Protein AF-A0A940YI97-F1 (afdb_monomer)

pLDDT: mean 81.1, std 14.33, range [42.22, 97.25]

Mean predicted aligned error: 8.49 Å

Organism: NCBI:txid2824118

Structure (mmCIF, N/CA/C/O backbone):
data_AF-A0A940YI97-F1
#
_entry.id   AF-A0A940YI97-F1
#
loop_
_atom_site.group_PDB
_atom_site.id
_atom_site.type_symbol
_atom_site.label_atom_id
_atom_site.label_alt_id
_atom_site.label_comp_id
_atom_site.label_asym_id
_atom_site.label_entity_id
_atom_site.label_seq_id
_atom_site.pdbx_PDB_ins_code
_atom_site.Cartn_x
_atom_site.Cartn_y
_atom_site.Cartn_z
_atom_site.occupancy
_atom_site.B_iso_or_equiv
_atom_site.auth_seq_id
_atom_site.auth_comp_id
_atom_site.auth_asym_id
_atom_site.auth_atom_id
_atom_site.pdbx_PDB_model_num
ATOM 1 N N . MET A 1 1 ? 4.540 -24.495 -1.677 1.00 75.00 1 MET A N 1
ATOM 2 C CA . MET A 1 1 ? 5.321 -23.751 -2.686 1.00 75.00 1 MET A CA 1
ATOM 3 C C . MET A 1 1 ? 4.475 -22.570 -3.140 1.00 75.00 1 MET A C 1
ATOM 5 O O . MET A 1 1 ? 3.298 -22.774 -3.397 1.00 75.00 1 MET A O 1
ATOM 9 N N . HIS A 1 2 ? 5.044 -21.370 -3.181 1.00 77.75 2 HIS A N 1
ATOM 10 C CA . HIS A 1 2 ? 4.438 -20.122 -3.642 1.00 77.75 2 HIS A CA 1
ATOM 11 C C . HIS A 1 2 ? 5.187 -19.625 -4.879 1.00 77.75 2 HIS A C 1
ATOM 13 O O . HIS A 1 2 ? 6.396 -19.838 -4.992 1.00 77.75 2 HIS A O 1
ATOM 19 N N . GLU A 1 3 ? 4.483 -18.943 -5.775 1.00 81.44 3 GLU A N 1
ATOM 20 C CA . GLU A 1 3 ? 5.083 -18.224 -6.897 1.00 81.44 3 GLU A CA 1
ATOM 21 C C . GLU A 1 3 ? 4.913 -16.723 -6.650 1.00 81.44 3 GLU A C 1
ATOM 23 O O . GLU A 1 3 ? 3.804 -16.233 -6.447 1.00 81.44 3 GLU A O 1
ATOM 28 N N . ILE A 1 4 ? 6.029 -16.002 -6.599 1.00 83.12 4 ILE A N 1
ATOM 29 C CA . ILE A 1 4 ? 6.086 -14.608 -6.166 1.00 83.12 4 ILE A CA 1
ATOM 30 C C . ILE A 1 4 ? 6.492 -13.748 -7.359 1.00 83.12 4 ILE A C 1
ATOM 32 O O . ILE A 1 4 ? 7.574 -13.967 -7.912 1.00 83.12 4 ILE A O 1
ATOM 36 N N . PRO A 1 5 ? 5.668 -12.765 -7.748 1.00 87.50 5 PRO A N 1
ATOM 37 C CA . PRO A 1 5 ? 6.035 -11.832 -8.789 1.00 87.50 5 PRO A CA 1
ATOM 38 C C . PRO A 1 5 ? 6.991 -10.771 -8.244 1.00 87.50 5 PRO A C 1
ATOM 40 O O . PRO A 1 5 ? 6.769 -10.153 -7.201 1.00 87.50 5 PRO A O 1
ATOM 43 N N . LEU A 1 6 ? 8.063 -10.543 -8.986 1.00 87.00 6 LEU A N 1
ATOM 44 C CA . LEU A 1 6 ? 9.109 -9.579 -8.699 1.00 87.00 6 LEU A CA 1
ATOM 45 C C . LEU A 1 6 ? 9.236 -8.610 -9.866 1.00 87.00 6 LEU A C 1
ATOM 47 O O . LEU A 1 6 ? 9.017 -8.966 -11.021 1.00 87.00 6 LEU A O 1
ATOM 51 N N . LEU A 1 7 ? 9.667 -7.396 -9.565 1.00 85.81 7 LEU A N 1
ATOM 52 C CA . LEU A 1 7 ? 10.222 -6.482 -10.540 1.00 85.81 7 LEU A CA 1
ATOM 53 C C . LEU A 1 7 ? 11.700 -6.291 -10.244 1.00 85.81 7 LEU A C 1
ATOM 55 O O . LEU A 1 7 ? 12.060 -5.693 -9.232 1.00 85.81 7 LEU A O 1
ATOM 59 N N . LEU A 1 8 ? 12.541 -6.787 -11.141 1.00 85.19 8 LEU A N 1
ATOM 60 C CA . LEU A 1 8 ? 13.983 -6.624 -11.071 1.00 85.19 8 LEU A CA 1
ATOM 61 C C . LEU A 1 8 ? 14.371 -5.336 -11.791 1.00 85.19 8 LEU A C 1
ATOM 63 O O . LEU A 1 8 ? 13.904 -5.062 -12.897 1.00 85.19 8 LEU A O 1
ATOM 67 N N . VAL A 1 9 ? 15.234 -4.549 -11.170 1.00 83.81 9 VAL A N 1
ATOM 68 C CA . VAL A 1 9 ? 15.855 -3.369 -11.764 1.00 83.81 9 VAL A CA 1
ATOM 69 C C . VAL A 1 9 ? 17.336 -3.661 -11.830 1.00 83.81 9 VAL A C 1
ATOM 71 O O . VAL A 1 9 ? 18.030 -3.656 -10.816 1.00 83.81 9 VAL A O 1
ATOM 74 N N . VAL A 1 10 ? 17.797 -3.982 -13.029 1.00 76.75 10 VAL A N 1
ATOM 75 C CA . VAL A 1 10 ? 19.164 -4.453 -13.250 1.00 76.75 10 VAL A CA 1
ATOM 76 C C . VAL A 1 10 ? 20.140 -3.293 -13.095 1.00 76.75 10 VAL A C 1
ATOM 78 O O . VAL A 1 10 ? 21.158 -3.423 -12.435 1.00 76.75 10 VAL A O 1
ATOM 81 N N . GLU A 1 11 ? 19.786 -2.111 -13.591 1.00 78.12 11 GLU A N 1
ATOM 82 C CA . GLU A 1 11 ? 20.672 -0.949 -13.554 1.00 78.12 11 GLU A CA 1
ATOM 83 C C . GLU A 1 11 ? 20.083 0.190 -12.731 1.00 78.12 11 GLU A C 1
ATOM 85 O O . GLU A 1 11 ? 18.878 0.461 -12.761 1.00 78.12 11 GLU A O 1
ATOM 90 N N . ARG A 1 12 ? 20.946 0.864 -11.960 1.00 73.25 12 ARG A N 1
ATOM 91 C CA . ARG A 1 12 ? 20.520 1.976 -11.115 1.00 73.25 12 ARG A CA 1
ATOM 92 C C . ARG A 1 12 ? 20.140 3.148 -12.011 1.00 73.25 12 ARG A C 1
ATOM 94 O O . ARG A 1 12 ? 20.991 3.750 -12.658 1.00 73.25 12 ARG A O 1
ATOM 101 N N . LEU A 1 13 ? 18.859 3.496 -12.001 1.00 74.56 13 LEU A N 1
ATOM 102 C CA . LEU A 1 13 ? 18.378 4.712 -12.642 1.00 74.56 13 LEU A CA 1
ATOM 103 C C . LEU A 1 13 ? 18.881 5.914 -11.835 1.00 74.56 13 LEU A C 1
ATOM 105 O O . LEU A 1 13 ? 18.463 6.115 -10.697 1.00 74.56 13 LEU A O 1
ATOM 109 N N . THR A 1 14 ? 19.787 6.697 -12.415 1.00 70.38 14 THR A N 1
ATOM 110 C CA . THR A 1 14 ? 20.347 7.919 -11.804 1.00 70.38 14 THR A CA 1
ATOM 111 C C . THR A 1 14 ? 19.421 9.129 -11.926 1.00 70.38 14 THR A C 1
ATOM 113 O O . THR A 1 14 ? 19.651 10.157 -11.297 1.00 70.38 14 THR A O 1
ATOM 116 N N . VAL A 1 15 ? 18.361 9.007 -12.722 1.00 75.31 15 VAL A N 1
ATOM 117 C CA . VAL A 1 15 ? 17.372 10.058 -12.971 1.00 75.31 15 VAL A CA 1
ATOM 118 C C . VAL A 1 15 ? 16.148 9.889 -12.080 1.00 75.31 15 VAL A C 1
ATOM 120 O O . VAL A 1 15 ? 15.771 8.767 -11.726 1.00 75.31 15 VAL A O 1
ATOM 123 N N . SER A 1 16 ? 15.488 11.005 -11.755 1.00 74.12 16 SER A N 1
ATOM 124 C CA . SER A 1 16 ? 14.179 10.966 -11.095 1.00 74.12 16 SER A CA 1
ATOM 125 C C . SER A 1 16 ? 13.220 10.112 -11.921 1.00 74.12 16 SER A C 1
ATOM 127 O O . SER A 1 16 ? 13.107 10.283 -13.137 1.00 74.12 16 SER A O 1
ATOM 129 N N . ASN A 1 17 ? 12.570 9.156 -11.268 1.00 85.31 17 ASN A N 1
ATOM 130 C CA . ASN A 1 17 ? 11.684 8.217 -11.927 1.00 85.31 17 ASN A CA 1
ATOM 131 C C . ASN A 1 17 ? 10.486 7.877 -11.051 1.00 85.31 17 ASN A C 1
ATOM 133 O O . ASN A 1 17 ? 10.588 7.783 -9.827 1.00 85.31 17 ASN A O 1
ATOM 137 N N . GLN A 1 18 ? 9.361 7.626 -11.709 1.00 89.38 18 GLN A N 1
ATOM 138 C CA . GLN A 1 18 ? 8.195 7.024 -11.093 1.00 89.38 18 GLN A CA 1
ATOM 139 C C . GLN A 1 18 ? 7.872 5.726 -11.820 1.00 89.38 18 GLN A C 1
ATOM 141 O O . GLN A 1 18 ? 7.589 5.709 -13.015 1.00 89.38 18 GLN A O 1
ATOM 146 N N . LEU A 1 19 ? 7.922 4.625 -11.077 1.00 90.88 19 LEU A N 1
ATOM 147 C CA . LEU A 1 19 ? 7.601 3.300 -11.587 1.00 90.88 19 LEU A CA 1
ATOM 148 C C . LEU A 1 19 ? 6.255 2.852 -11.028 1.00 90.88 19 LEU A C 1
ATOM 150 O O . LEU A 1 19 ? 5.978 3.052 -9.843 1.00 90.88 19 LEU A O 1
ATOM 154 N N . SER A 1 20 ? 5.420 2.250 -11.866 1.00 92.69 20 SER A N 1
ATOM 155 C CA . SER A 1 20 ? 4.130 1.701 -11.452 1.00 92.69 20 SER A CA 1
ATOM 156 C C . SER A 1 20 ? 3.762 0.448 -12.238 1.00 92.69 20 SER A C 1
ATOM 158 O O . SER A 1 20 ? 4.165 0.287 -13.388 1.00 92.69 20 SER A O 1
ATOM 160 N N . VAL A 1 21 ? 2.972 -0.428 -11.621 1.00 93.44 21 VAL A N 1
ATOM 161 C CA . VAL A 1 21 ? 2.381 -1.602 -12.273 1.00 93.44 21 VAL A CA 1
ATOM 162 C C . VAL A 1 21 ? 0.870 -1.490 -12.178 1.00 93.44 21 VAL A C 1
ATOM 164 O O . VAL A 1 21 ? 0.330 -1.333 -11.087 1.00 93.44 21 VAL A O 1
ATOM 167 N N . ASN A 1 22 ? 0.187 -1.504 -13.325 1.00 93.25 22 ASN A N 1
ATOM 168 C CA . ASN A 1 22 ? -1.248 -1.221 -13.427 1.00 93.25 22 ASN A CA 1
ATOM 169 C C . ASN A 1 22 ? -1.635 0.089 -12.705 1.00 93.25 22 ASN A C 1
ATOM 171 O O . ASN A 1 22 ? -2.709 0.209 -12.129 1.00 93.25 22 ASN A O 1
ATOM 175 N N . GLY A 1 23 ? -0.748 1.088 -12.701 1.00 89.25 23 GLY A N 1
ATOM 176 C CA . GLY A 1 23 ? -0.958 2.355 -11.995 1.00 89.25 23 GLY A CA 1
ATOM 177 C C . GLY A 1 23 ? -0.724 2.317 -10.478 1.00 89.25 23 GLY A C 1
ATOM 178 O O . GLY A 1 23 ? -0.796 3.374 -9.857 1.00 89.25 23 GLY A O 1
ATOM 179 N N . LEU A 1 24 ? -0.400 1.163 -9.874 1.00 89.06 24 LEU A N 1
ATOM 180 C CA . LEU A 1 24 ? 0.058 1.082 -8.483 1.00 89.06 24 LEU A CA 1
ATOM 181 C C . LEU A 1 24 ? 1.546 1.461 -8.378 1.00 89.06 24 LEU A C 1
ATOM 183 O O . LEU A 1 24 ? 2.371 0.807 -9.021 1.00 89.06 24 LEU A O 1
ATOM 187 N N . PRO A 1 25 ? 1.919 2.506 -7.605 1.00 88.12 25 PRO A N 1
ATOM 188 C CA . PRO A 1 25 ? 3.302 2.957 -7.474 1.00 88.12 25 PRO A CA 1
ATOM 189 C C . PRO A 1 25 ? 4.219 1.895 -6.872 1.00 88.12 25 PRO A C 1
ATOM 191 O O . PRO A 1 25 ? 3.892 1.298 -5.848 1.00 88.12 25 PRO A O 1
ATOM 194 N N . LEU A 1 26 ? 5.427 1.742 -7.424 1.00 84.00 26 LEU A N 1
ATOM 195 C CA . LEU A 1 26 ? 6.385 0.749 -6.937 1.00 84.00 26 LEU A CA 1
ATOM 196 C C . LEU A 1 26 ? 6.809 0.996 -5.476 1.00 84.00 26 LEU A C 1
ATOM 198 O O . LEU A 1 26 ? 7.120 0.066 -4.746 1.00 84.00 26 LEU A O 1
ATOM 202 N N . ARG A 1 27 ? 6.778 2.255 -5.024 1.00 80.19 27 ARG A N 1
ATOM 203 C CA . ARG A 1 27 ? 7.120 2.640 -3.643 1.00 80.19 27 ARG A CA 1
ATOM 204 C C . ARG A 1 27 ? 6.212 2.025 -2.572 1.00 80.19 27 ARG A C 1
ATOM 206 O O . ARG A 1 27 ? 6.520 2.136 -1.394 1.00 80.19 27 ARG A O 1
ATOM 213 N N . TRP A 1 28 ? 5.074 1.450 -2.953 1.00 76.00 28 TRP A N 1
ATOM 214 C CA . TRP A 1 28 ? 4.201 0.727 -2.025 1.00 76.00 28 TRP A CA 1
ATOM 215 C C . TRP A 1 28 ? 4.616 -0.721 -1.825 1.00 76.00 28 TRP A C 1
ATOM 217 O O . TRP A 1 28 ? 4.129 -1.395 -0.925 1.00 76.00 28 TRP A O 1
ATOM 227 N N . PHE A 1 29 ? 5.470 -1.223 -2.701 1.00 76.06 29 PHE A N 1
ATOM 228 C CA . PHE A 1 29 ? 5.921 -2.590 -2.653 1.00 76.06 29 PHE A CA 1
ATOM 229 C C . PHE A 1 29 ? 7.196 -2.671 -1.828 1.00 76.06 29 PHE A C 1
ATOM 231 O O . PHE A 1 29 ? 8.046 -1.780 -1.857 1.00 76.06 29 PHE A O 1
ATOM 238 N N . ALA A 1 30 ? 7.320 -3.788 -1.124 1.00 71.06 30 ALA A N 1
ATOM 239 C CA . ALA A 1 30 ? 8.551 -4.221 -0.495 1.00 71.06 30 ALA A CA 1
ATOM 240 C C . ALA A 1 30 ? 9.686 -4.203 -1.525 1.00 71.06 30 ALA A C 1
ATOM 242 O O . ALA A 1 30 ? 9.648 -4.974 -2.485 1.00 71.06 30 ALA A O 1
ATOM 243 N N . ALA A 1 31 ? 10.670 -3.324 -1.346 1.00 73.69 31 ALA A N 1
ATOM 244 C CA . ALA A 1 31 ? 11.820 -3.209 -2.231 1.00 73.69 31 ALA A CA 1
ATOM 245 C C . ALA A 1 31 ? 13.129 -3.298 -1.448 1.00 73.69 31 ALA A C 1
ATOM 247 O O . ALA A 1 31 ? 13.196 -2.897 -0.287 1.00 73.69 31 ALA A O 1
ATOM 248 N N . VAL A 1 32 ? 14.163 -3.809 -2.105 1.00 73.19 32 VAL A N 1
ATOM 249 C CA . VAL A 1 32 ? 15.526 -3.880 -1.574 1.00 73.19 32 VAL A CA 1
ATOM 250 C C . VAL A 1 32 ? 16.475 -3.366 -2.648 1.00 73.19 32 VAL A C 1
ATOM 252 O O . VAL A 1 32 ? 16.354 -3.726 -3.823 1.00 73.19 32 VAL A O 1
ATOM 255 N N . GLU A 1 33 ? 17.401 -2.499 -2.245 1.00 74.50 33 GLU A N 1
ATOM 256 C CA . GLU A 1 33 ? 18.513 -2.060 -3.087 1.00 74.50 33 GLU A CA 1
ATOM 257 C C . GLU A 1 33 ? 19.693 -3.015 -2.918 1.00 74.50 33 GLU A C 1
ATOM 259 O O . GLU A 1 33 ? 19.980 -3.479 -1.816 1.00 74.50 33 GLU A O 1
ATOM 264 N N . ALA A 1 34 ? 20.387 -3.309 -4.011 1.00 66.12 34 ALA A N 1
ATOM 265 C CA . ALA A 1 34 ? 21.594 -4.111 -3.950 1.00 66.12 34 ALA A CA 1
ATOM 266 C C . ALA A 1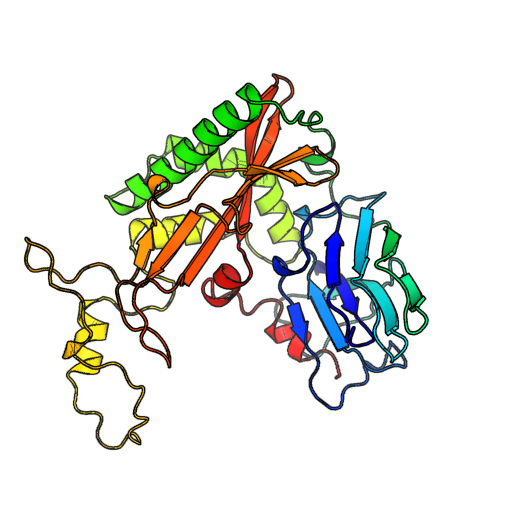 34 ? 22.753 -3.304 -3.344 1.00 66.12 34 ALA A C 1
ATOM 268 O O . ALA A 1 34 ? 22.957 -2.131 -3.671 1.00 66.12 34 ALA A O 1
ATOM 269 N N . GLY A 1 35 ? 23.537 -3.950 -2.478 1.00 60.88 35 GLY A N 1
ATOM 270 C CA . GLY A 1 35 ? 24.808 -3.419 -1.988 1.00 60.88 35 GLY A CA 1
ATOM 271 C C . GLY A 1 35 ? 25.904 -3.421 -3.063 1.00 60.88 35 GLY A C 1
ATOM 272 O O . GLY A 1 35 ? 25.744 -3.976 -4.152 1.00 60.88 35 GLY A O 1
ATOM 273 N N . MET A 1 36 ? 27.053 -2.809 -2.758 1.00 45.72 36 MET A N 1
ATOM 274 C CA . MET A 1 36 ? 28.200 -2.779 -3.673 1.00 45.72 36 MET A CA 1
ATOM 275 C C . MET A 1 36 ? 28.842 -4.170 -3.778 1.00 45.72 36 MET A C 1
ATOM 277 O O . MET A 1 36 ? 29.619 -4.548 -2.908 1.00 45.72 36 MET A O 1
ATOM 281 N N . GLY A 1 37 ? 28.534 -4.930 -4.831 1.00 53.25 37 GLY A N 1
ATOM 282 C CA . GLY A 1 37 ? 29.293 -6.146 -5.160 1.00 53.25 37 GLY A CA 1
ATOM 283 C C . GLY A 1 37 ? 28.527 -7.292 -5.812 1.00 53.25 37 GLY A C 1
ATOM 284 O O . GLY A 1 37 ? 29.143 -8.313 -6.097 1.00 53.25 37 GLY A O 1
ATOM 285 N N . GLY A 1 38 ? 27.224 -7.153 -6.052 1.00 52.41 38 GLY A N 1
ATOM 286 C CA . GLY A 1 38 ? 26.422 -8.287 -6.480 1.00 52.41 38 GLY A CA 1
ATOM 287 C C . GLY A 1 38 ? 26.279 -8.539 -7.979 1.00 52.41 38 GLY A C 1
ATOM 288 O O . GLY A 1 38 ? 25.862 -7.647 -8.716 1.00 52.41 38 GLY A O 1
ATOM 289 N N . GLN A 1 39 ? 26.561 -9.774 -8.409 1.00 51.62 39 GLN A N 1
ATOM 290 C CA . GLN A 1 39 ? 26.020 -10.388 -9.619 1.00 51.62 39 GLN A CA 1
ATOM 291 C C . GLN A 1 39 ? 25.120 -11.605 -9.319 1.00 51.62 39 GLN A C 1
ATOM 293 O O . GLN A 1 39 ? 25.598 -12.721 -9.095 1.00 51.62 39 GLN A O 1
ATOM 298 N N . ALA A 1 40 ? 23.806 -11.443 -9.490 1.00 52.50 40 ALA A N 1
ATOM 299 C CA . ALA A 1 40 ? 22.896 -12.579 -9.539 1.00 52.50 40 ALA A CA 1
ATOM 300 C C . ALA A 1 40 ? 23.310 -13.502 -10.699 1.00 52.50 40 ALA A C 1
ATOM 302 O O . ALA A 1 40 ? 23.224 -13.115 -11.870 1.00 52.50 40 ALA A O 1
ATOM 303 N N . SER A 1 41 ? 23.726 -14.735 -10.380 1.00 50.31 41 SER A N 1
ATOM 304 C CA . SER A 1 41 ? 24.313 -15.711 -11.320 1.00 50.31 41 SER A CA 1
ATOM 305 C C . SER A 1 41 ? 23.469 -15.987 -12.573 1.00 50.31 41 SER A C 1
ATOM 307 O O . SER A 1 41 ? 23.997 -16.434 -13.588 1.00 50.31 41 SER A O 1
ATOM 309 N N . VAL A 1 42 ? 22.167 -15.687 -12.525 1.00 55.59 42 VAL A N 1
ATOM 310 C CA . VAL A 1 42 ? 21.214 -15.881 -13.627 1.00 55.59 42 VAL A CA 1
ATOM 311 C C . VAL A 1 42 ? 21.072 -14.645 -14.529 1.00 55.59 42 VAL A C 1
ATOM 313 O O . VAL A 1 42 ? 20.728 -14.781 -15.699 1.00 55.59 42 VAL A O 1
ATOM 316 N N . LEU A 1 43 ? 21.326 -13.428 -14.031 1.00 62.28 43 LEU A N 1
ATOM 317 C CA . LEU A 1 43 ? 21.093 -12.194 -14.801 1.00 62.28 43 LEU A CA 1
ATOM 318 C C . LEU A 1 43 ? 22.270 -11.809 -15.706 1.00 62.28 43 LEU A C 1
ATOM 320 O O . LEU A 1 43 ? 22.097 -10.953 -16.580 1.00 62.28 43 LEU A O 1
ATOM 324 N N . GLY A 1 44 ? 23.451 -12.405 -15.494 1.00 63.81 44 GLY A N 1
ATOM 325 C CA . GLY A 1 44 ? 24.688 -12.099 -16.229 1.00 63.81 44 GLY A CA 1
ATOM 326 C C . GLY A 1 44 ? 25.142 -10.634 -16.118 1.00 63.81 44 GLY A C 1
ATOM 327 O O . GLY A 1 44 ? 26.051 -10.212 -16.829 1.00 63.81 44 GLY A O 1
ATOM 328 N N . ARG A 1 45 ? 24.478 -9.844 -15.267 1.00 68.06 45 ARG A N 1
ATOM 329 C CA . ARG A 1 45 ? 24.697 -8.422 -14.997 1.00 68.06 45 ARG A CA 1
ATOM 330 C C . ARG A 1 45 ? 24.390 -8.147 -13.522 1.00 68.06 45 ARG A C 1
ATOM 332 O O . ARG A 1 45 ? 23.554 -8.860 -12.959 1.00 68.06 45 ARG A O 1
ATOM 339 N N . PRO A 1 46 ? 25.012 -7.119 -12.918 1.00 72.31 46 PRO A N 1
ATOM 340 C CA . PRO A 1 46 ? 24.662 -6.684 -11.573 1.00 72.31 46 PRO A CA 1
ATOM 341 C C . PRO A 1 46 ? 23.176 -6.343 -11.468 1.00 72.31 46 PRO A C 1
ATOM 343 O O . PRO A 1 46 ? 22.602 -5.816 -12.417 1.00 72.31 46 PRO A O 1
ATOM 346 N N . LEU A 1 47 ? 22.562 -6.649 -10.330 1.00 77.50 47 LEU A N 1
ATOM 347 C CA . LEU A 1 47 ? 21.202 -6.231 -9.995 1.00 77.50 47 LEU A CA 1
ATOM 348 C C . LEU A 1 47 ? 21.293 -4.950 -9.162 1.00 77.50 47 LEU A C 1
ATOM 350 O O . LEU A 1 47 ? 22.069 -4.915 -8.218 1.00 77.50 47 LEU A O 1
ATOM 354 N N . ALA A 1 48 ? 20.522 -3.908 -9.476 1.00 79.25 48 ALA A N 1
ATOM 355 C CA . ALA A 1 48 ? 20.557 -2.645 -8.733 1.00 79.25 48 ALA A CA 1
ATOM 356 C C . ALA A 1 48 ? 19.514 -2.586 -7.613 1.00 79.25 48 ALA A C 1
ATOM 358 O O . ALA A 1 48 ? 19.793 -2.100 -6.521 1.00 79.25 48 ALA A O 1
ATOM 359 N N . ARG A 1 49 ? 18.293 -3.053 -7.880 1.00 81.06 49 ARG A N 1
ATOM 360 C CA . ARG A 1 49 ? 17.233 -3.214 -6.875 1.00 81.06 49 ARG A CA 1
ATOM 361 C C . ARG A 1 49 ? 16.217 -4.242 -7.349 1.00 81.06 49 ARG A C 1
ATOM 363 O O . ARG A 1 49 ? 16.123 -4.532 -8.539 1.00 81.06 49 ARG A O 1
ATOM 370 N N . TYR A 1 50 ? 15.376 -4.718 -6.451 1.00 80.69 50 TYR A N 1
ATOM 371 C CA . TYR A 1 50 ? 14.164 -5.440 -6.824 1.00 80.69 50 TYR A CA 1
ATOM 372 C C . TYR A 1 50 ? 13.009 -5.050 -5.907 1.00 80.69 50 TYR A C 1
ATOM 374 O O . TYR A 1 50 ? 13.215 -4.568 -4.795 1.00 80.69 50 TYR A O 1
ATOM 382 N N . ALA A 1 51 ? 11.785 -5.252 -6.386 1.00 82.31 51 ALA A N 1
ATOM 383 C CA . ALA A 1 51 ? 10.565 -5.011 -5.630 1.00 82.31 51 ALA A CA 1
ATOM 384 C C . ALA A 1 51 ? 9.598 -6.184 -5.777 1.00 82.31 51 ALA A C 1
ATOM 386 O O . ALA A 1 51 ? 9.409 -6.706 -6.875 1.00 82.31 51 ALA A O 1
ATOM 387 N N . VAL A 1 52 ? 8.967 -6.592 -4.681 1.00 81.69 52 VAL A N 1
ATOM 388 C CA . VAL A 1 52 ? 7.981 -7.675 -4.683 1.00 81.69 52 VAL A CA 1
ATOM 389 C C . VAL A 1 52 ? 6.628 -7.124 -5.044 1.00 81.69 52 VAL A C 1
ATOM 391 O O . VAL A 1 52 ? 6.016 -6.396 -4.268 1.00 81.69 52 VAL A O 1
ATOM 394 N N . LEU A 1 53 ? 6.134 -7.513 -6.209 1.00 86.88 53 LEU A N 1
ATOM 395 C CA . LEU A 1 53 ? 4.814 -7.116 -6.651 1.00 86.88 53 LEU A CA 1
ATOM 396 C C . LEU A 1 53 ? 3.781 -7.907 -5.843 1.00 86.88 53 LEU A C 1
ATOM 398 O O . LEU A 1 53 ? 3.785 -9.134 -5.821 1.00 86.88 53 LEU A O 1
ATOM 402 N N . HIS A 1 54 ? 2.886 -7.210 -5.152 1.00 87.38 54 HIS A N 1
ATOM 403 C CA . HIS A 1 54 ? 1.781 -7.859 -4.459 1.00 87.38 54 HIS A CA 1
ATOM 404 C C . HIS A 1 54 ? 0.822 -8.452 -5.506 1.00 87.38 54 HIS A C 1
ATOM 406 O O . HIS A 1 54 ? 0.390 -7.703 -6.388 1.00 87.38 54 HIS A O 1
ATOM 412 N N . PRO A 1 55 ? 0.430 -9.740 -5.420 1.00 89.62 55 PRO A N 1
ATOM 413 C CA . PRO A 1 55 ? -0.412 -10.380 -6.437 1.00 89.62 55 PRO A CA 1
ATOM 414 C C . PRO A 1 55 ? -1.722 -9.637 -6.731 1.00 89.62 55 PRO A C 1
ATOM 416 O O . PRO A 1 55 ? -2.181 -9.627 -7.868 1.00 89.62 55 PRO A O 1
ATOM 419 N N . TYR A 1 56 ? -2.280 -8.940 -5.735 1.00 90.56 56 TYR A N 1
ATOM 420 C CA . TYR A 1 56 ? -3.490 -8.120 -5.888 1.00 90.56 56 TYR A CA 1
ATOM 421 C C . TYR A 1 56 ? -3.346 -6.989 -6.917 1.00 90.56 56 TYR A C 1
ATOM 423 O O . TYR A 1 56 ? -4.329 -6.572 -7.518 1.00 90.56 56 TYR A O 1
ATOM 431 N N . ALA A 1 57 ? -2.128 -6.479 -7.122 1.00 89.94 57 ALA A N 1
ATOM 432 C CA . ALA A 1 57 ? -1.842 -5.421 -8.089 1.00 89.94 57 ALA A CA 1
ATOM 433 C C . ALA A 1 57 ? -1.764 -5.942 -9.534 1.00 89.94 57 ALA A C 1
ATOM 435 O O . ALA A 1 57 ? -1.622 -5.153 -10.469 1.00 89.94 57 ALA A O 1
ATOM 436 N N . LEU A 1 58 ? -1.803 -7.262 -9.717 1.00 93.19 58 LEU A N 1
ATOM 437 C CA . LEU A 1 58 ? -1.561 -7.941 -10.979 1.00 93.19 58 LEU A CA 1
ATOM 438 C C . LEU A 1 58 ? -2.823 -8.624 -11.491 1.00 93.19 58 LEU A C 1
ATOM 440 O O . LEU A 1 58 ? -3.725 -8.973 -10.738 1.00 93.19 58 LEU A O 1
ATOM 444 N N . ARG A 1 59 ? -2.847 -8.836 -12.799 1.00 93.44 59 ARG A N 1
ATOM 445 C CA . ARG A 1 59 ? -3.849 -9.593 -13.538 1.00 93.44 59 ARG A CA 1
ATOM 446 C C . ARG A 1 59 ? -3.220 -10.863 -14.101 1.00 93.44 59 ARG A C 1
ATOM 448 O O . ARG A 1 59 ? -2.008 -10.876 -14.336 1.00 93.44 59 ARG A O 1
ATOM 455 N N . PRO A 1 60 ? -4.035 -11.875 -14.435 1.00 92.31 60 PRO A N 1
ATOM 456 C CA . PRO A 1 60 ? -3.551 -13.038 -15.171 1.00 92.31 60 PRO A CA 1
ATOM 457 C C . PRO A 1 60 ? -2.895 -12.639 -16.503 1.00 92.31 60 PRO A C 1
ATOM 459 O O . PRO A 1 60 ? -1.886 -13.214 -16.907 1.00 92.31 60 PRO A O 1
ATOM 462 N N . ARG A 1 61 ? -3.462 -11.627 -17.177 1.00 93.06 61 ARG A N 1
ATOM 463 C CA . ARG A 1 61 ? -2.996 -11.113 -18.469 1.00 93.06 61 ARG A CA 1
ATOM 464 C C . ARG A 1 61 ? -3.104 -9.597 -18.573 1.00 93.06 61 ARG A C 1
ATOM 466 O O . ARG A 1 61 ? -3.921 -8.977 -17.889 1.00 93.06 61 ARG A O 1
ATOM 473 N N . GLY A 1 62 ? -2.307 -9.026 -19.469 1.00 92.38 62 GLY A N 1
ATOM 474 C CA . GLY A 1 62 ? -2.389 -7.627 -19.873 1.00 92.38 62 GLY A CA 1
ATOM 475 C C . GLY A 1 62 ? -1.922 -6.645 -18.803 1.00 92.38 62 GLY A C 1
ATOM 476 O O . GLY A 1 62 ? -2.438 -5.531 -18.746 1.00 92.38 62 GLY A O 1
ATOM 477 N N . ASN A 1 63 ? -0.986 -7.030 -17.930 1.00 95.25 63 ASN A N 1
ATOM 478 C CA . ASN A 1 63 ? -0.395 -6.093 -16.976 1.00 95.25 63 ASN A CA 1
ATOM 479 C C . ASN A 1 63 ? 0.410 -5.026 -17.707 1.00 95.25 63 ASN A C 1
ATOM 481 O O . ASN A 1 63 ? 1.018 -5.307 -18.734 1.00 95.25 63 ASN A O 1
ATOM 485 N N . LEU A 1 64 ? 0.450 -3.818 -17.148 1.00 95.69 64 LEU A N 1
ATOM 486 C CA . LEU A 1 64 ? 1.227 -2.708 -17.689 1.00 95.69 64 LEU A CA 1
ATOM 487 C C . LEU A 1 64 ? 2.239 -2.229 -16.652 1.00 95.69 64 LEU A C 1
ATOM 489 O O . LEU A 1 64 ? 1.853 -1.676 -15.621 1.00 95.69 64 LEU A O 1
ATOM 493 N N . LEU A 1 65 ? 3.524 -2.411 -16.938 1.00 95.69 65 LEU A N 1
ATOM 494 C CA . LEU A 1 65 ? 4.608 -1.721 -16.254 1.00 95.69 65 LEU A CA 1
ATOM 495 C C . LEU A 1 65 ? 4.807 -0.360 -16.926 1.00 95.69 65 LEU A C 1
ATOM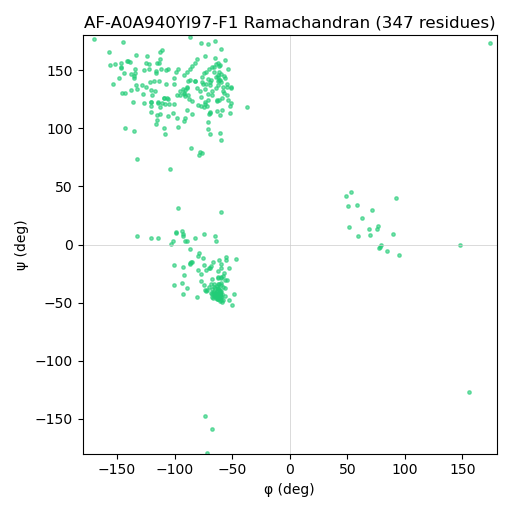 497 O O . LEU A 1 65 ? 5.062 -0.306 -18.127 1.00 95.69 65 LEU A O 1
ATOM 501 N N . ARG A 1 66 ? 4.718 0.727 -16.159 1.00 95.19 66 ARG A N 1
ATOM 502 C CA . ARG A 1 66 ? 4.969 2.094 -16.630 1.00 95.19 66 ARG A CA 1
ATOM 503 C C . ARG A 1 66 ? 6.107 2.724 -15.849 1.00 95.19 66 ARG A C 1
ATOM 505 O O . ARG A 1 66 ? 6.056 2.761 -14.620 1.00 95.19 66 ARG A O 1
ATOM 512 N N . LEU A 1 67 ? 7.071 3.269 -16.579 1.00 93.75 67 LEU A N 1
ATOM 513 C CA . LEU A 1 67 ? 8.166 4.083 -16.076 1.00 93.75 67 LEU A CA 1
ATOM 514 C C . LEU A 1 67 ? 8.033 5.498 -16.648 1.00 93.75 67 LEU A C 1
ATOM 516 O O . LEU A 1 67 ? 8.221 5.710 -17.845 1.00 93.75 67 LEU A O 1
ATOM 520 N N . ASP A 1 68 ? 7.730 6.460 -15.785 1.00 93.06 68 ASP A N 1
ATOM 521 C CA . ASP A 1 68 ? 7.816 7.882 -16.099 1.00 93.06 68 ASP A CA 1
ATOM 522 C C . ASP A 1 68 ? 9.220 8.367 -15.701 1.00 93.06 68 ASP A C 1
ATOM 524 O O . ASP A 1 68 ? 9.566 8.413 -14.516 1.00 93.06 68 ASP A O 1
ATOM 528 N N . LEU A 1 69 ? 10.054 8.663 -16.698 1.00 90.94 69 LEU A N 1
ATOM 529 C CA . LEU A 1 69 ? 11.405 9.197 -16.536 1.00 90.94 69 LEU A CA 1
ATOM 530 C C . LEU A 1 69 ? 11.362 10.724 -16.559 1.00 90.94 69 LEU A C 1
ATOM 532 O O . LEU A 1 69 ? 10.801 11.320 -17.482 1.00 90.94 69 LEU A O 1
ATOM 536 N N . GLY A 1 70 ? 12.005 11.352 -15.574 1.00 89.31 70 GLY A N 1
ATOM 537 C CA . GLY A 1 70 ? 12.323 12.776 -15.626 1.00 89.31 70 GLY A CA 1
ATOM 538 C C . GLY A 1 70 ? 13.306 13.107 -16.754 1.00 89.31 70 GLY A C 1
ATOM 539 O O . GLY A 1 70 ? 13.820 12.217 -17.434 1.00 89.31 70 GLY A O 1
ATOM 540 N N . ALA A 1 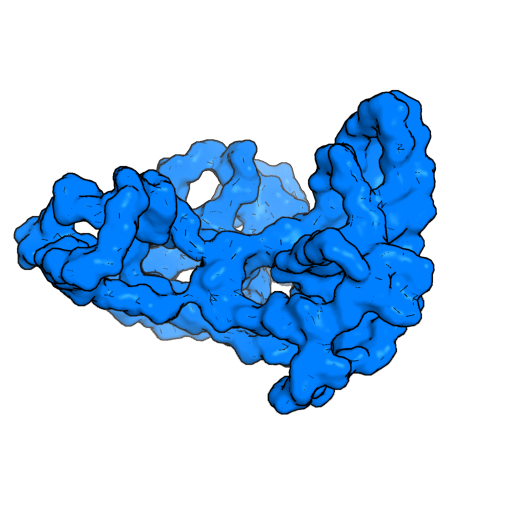71 ? 13.572 14.400 -16.948 1.00 88.06 71 ALA A N 1
ATOM 541 C CA . ALA A 1 71 ? 14.588 14.842 -17.899 1.00 88.06 71 ALA A CA 1
ATOM 542 C C . ALA A 1 71 ? 15.957 14.235 -17.546 1.00 88.06 71 ALA A C 1
ATOM 544 O O . ALA A 1 71 ? 16.353 14.198 -16.378 1.00 88.06 71 ALA A O 1
ATOM 545 N N . VAL A 1 72 ? 16.657 13.744 -18.565 1.00 85.19 72 VAL A N 1
ATOM 546 C CA . VAL A 1 72 ? 17.985 13.145 -18.425 1.00 85.19 72 VAL A CA 1
ATOM 547 C C . VAL A 1 72 ? 19.022 14.255 -18.540 1.00 85.19 72 VAL A C 1
ATOM 549 O O . VAL A 1 72 ? 18.982 15.039 -19.486 1.00 85.19 72 VAL A O 1
ATOM 552 N N . GLY A 1 73 ? 19.937 14.325 -17.571 1.00 84.88 73 GLY A N 1
ATOM 553 C CA . GLY A 1 73 ? 21.046 15.280 -17.587 1.00 84.88 73 GLY A CA 1
ATOM 554 C C . GLY A 1 73 ? 22.127 14.910 -18.607 1.00 84.88 73 GLY A C 1
ATOM 555 O O . GLY A 1 73 ? 21.859 14.296 -19.640 1.00 84.88 73 GLY A O 1
ATOM 556 N N . ASP A 1 74 ? 23.373 15.244 -18.288 1.00 84.56 74 ASP A N 1
ATOM 557 C CA . ASP A 1 74 ? 24.504 15.105 -19.218 1.00 84.56 74 ASP A CA 1
ATOM 558 C C . ASP A 1 74 ? 24.993 13.660 -19.397 1.00 84.56 74 ASP A C 1
ATOM 560 O O . ASP A 1 74 ? 25.772 13.363 -20.302 1.00 84.56 74 ASP A O 1
ATOM 564 N N . VAL A 1 75 ? 24.528 12.741 -18.548 1.00 82.19 75 VAL A N 1
ATOM 565 C CA . VAL A 1 75 ? 24.880 11.319 -18.607 1.00 82.19 75 VAL A CA 1
ATOM 566 C C . VAL A 1 75 ? 23.682 10.533 -19.141 1.00 82.19 75 VAL A C 1
ATOM 568 O O . VAL A 1 75 ? 22.594 10.650 -18.571 1.00 82.19 75 VAL A O 1
ATOM 571 N N . PRO A 1 76 ? 23.848 9.721 -20.204 1.00 84.06 76 PRO A N 1
ATOM 572 C CA . PRO A 1 76 ? 22.766 8.893 -20.716 1.00 84.06 76 PRO A CA 1
ATOM 573 C C . PRO A 1 76 ? 22.267 7.930 -19.635 1.00 84.06 76 PRO A C 1
ATOM 575 O O . PRO A 1 76 ? 23.050 7.348 -18.884 1.00 84.06 76 PRO A O 1
ATOM 578 N N . ALA A 1 77 ? 20.952 7.747 -19.575 1.00 85.25 77 ALA A N 1
ATOM 579 C CA . ALA A 1 77 ? 20.333 6.798 -18.665 1.00 85.25 77 ALA A CA 1
ATOM 580 C C . ALA A 1 77 ? 20.144 5.459 -19.377 1.00 85.25 77 ALA A C 1
ATOM 582 O O . ALA A 1 77 ? 19.644 5.404 -20.503 1.00 85.25 77 ALA A O 1
ATOM 583 N N . GLN A 1 78 ? 20.501 4.369 -18.707 1.00 88.81 78 GLN A N 1
ATOM 584 C CA . GLN A 1 78 ? 20.215 3.025 -19.183 1.00 88.81 78 GLN A CA 1
ATOM 585 C C . GLN A 1 78 ? 19.146 2.400 -18.289 1.00 88.81 78 GLN A C 1
ATOM 587 O O . GLN A 1 78 ? 19.228 2.420 -17.061 1.00 88.81 78 GLN A O 1
ATOM 592 N N . VAL A 1 79 ? 18.081 1.925 -18.926 1.00 89.81 79 VAL A N 1
ATOM 593 C CA . VAL A 1 79 ? 16.931 1.303 -18.278 1.00 89.81 79 VAL A CA 1
ATOM 594 C C . VAL A 1 79 ? 16.978 -0.181 -18.595 1.00 89.81 79 VAL A C 1
ATOM 596 O O . VAL A 1 79 ? 17.017 -0.553 -19.766 1.00 89.81 79 VAL A O 1
ATOM 599 N N . ASP A 1 80 ? 16.934 -1.028 -17.570 1.00 91.00 80 ASP A N 1
ATOM 600 C CA . ASP A 1 80 ? 16.718 -2.470 -17.711 1.00 91.00 80 ASP A CA 1
ATOM 601 C C . ASP A 1 80 ? 15.850 -2.958 -16.543 1.00 91.00 80 ASP A C 1
ATOM 603 O O . ASP A 1 80 ? 16.309 -3.104 -15.406 1.00 91.00 80 ASP A O 1
ATOM 607 N N . LEU A 1 81 ? 14.558 -3.127 -16.831 1.00 91.69 81 LEU A N 1
ATOM 608 C CA . LEU A 1 81 ? 13.526 -3.557 -15.892 1.00 91.69 81 LEU A CA 1
ATOM 609 C C . LEU A 1 81 ? 12.951 -4.900 -16.340 1.00 91.69 81 LEU A C 1
ATOM 611 O O . LEU A 1 81 ? 12.575 -5.053 -17.504 1.00 91.69 81 LEU A O 1
ATOM 615 N N . ARG A 1 82 ? 12.848 -5.859 -15.417 1.00 91.06 82 ARG A N 1
ATOM 616 C CA . ARG A 1 82 ? 12.431 -7.235 -15.717 1.00 91.06 82 ARG A CA 1
ATOM 617 C C . ARG A 1 82 ? 11.409 -7.736 -14.697 1.00 91.06 82 ARG A C 1
ATOM 619 O O . ARG A 1 82 ? 11.796 -8.137 -13.595 1.00 91.06 82 ARG A O 1
ATOM 626 N N . PRO A 1 83 ? 10.102 -7.686 -15.007 1.00 92.19 83 PRO A N 1
ATOM 627 C CA . PRO A 1 83 ? 9.114 -8.472 -14.284 1.00 92.19 83 PRO A CA 1
ATOM 628 C C . PRO A 1 83 ? 9.460 -9.965 -14.375 1.00 92.19 83 PRO A C 1
ATOM 630 O O . PRO A 1 83 ? 9.744 -10.472 -15.459 1.00 92.19 83 PRO A O 1
ATOM 633 N N . ALA A 1 84 ? 9.440 -10.675 -13.253 1.00 89.62 84 ALA A N 1
ATOM 634 C CA . ALA A 1 84 ? 9.782 -12.092 -13.191 1.00 89.62 84 ALA A CA 1
ATOM 635 C C . ALA A 1 84 ? 8.966 -12.826 -12.120 1.00 89.62 84 ALA A C 1
ATOM 637 O O . ALA A 1 84 ? 8.532 -12.219 -11.145 1.00 89.62 84 ALA A O 1
ATOM 638 N N . MET A 1 85 ? 8.800 -14.139 -12.272 1.00 87.69 85 MET A N 1
ATOM 639 C CA . MET A 1 85 ? 8.262 -15.022 -11.235 1.00 87.69 85 MET A CA 1
ATOM 640 C C . MET A 1 85 ? 9.381 -15.766 -10.529 1.00 87.69 85 MET A C 1
ATOM 642 O O . MET A 1 85 ? 10.290 -16.286 -11.171 1.00 87.69 85 MET A O 1
ATOM 646 N N . MET A 1 86 ? 9.269 -15.871 -9.212 1.00 82.56 86 MET A N 1
ATOM 647 C CA . MET A 1 86 ? 10.186 -16.612 -8.357 1.00 82.56 86 MET A CA 1
ATOM 648 C C . MET A 1 86 ? 9.429 -17.708 -7.610 1.00 82.56 86 MET A C 1
ATOM 650 O O . MET A 1 86 ? 8.385 -17.444 -7.015 1.00 82.56 86 MET A O 1
ATOM 654 N N . ARG A 1 87 ? 9.963 -18.932 -7.591 1.00 80.00 87 ARG A N 1
ATOM 655 C CA . ARG A 1 87 ? 9.402 -20.025 -6.785 1.00 80.00 87 ARG A CA 1
ATOM 656 C C . ARG A 1 87 ? 10.000 -20.036 -5.388 1.00 80.00 87 ARG A C 1
ATOM 658 O O . ARG A 1 87 ? 11.212 -19.942 -5.219 1.00 80.00 87 ARG A O 1
ATOM 665 N N . PHE A 1 88 ? 9.138 -20.206 -4.395 1.00 74.19 88 PHE A N 1
ATOM 666 C CA . PHE A 1 88 ? 9.499 -20.190 -2.985 1.00 74.19 88 PHE A CA 1
ATOM 667 C C . PHE A 1 88 ? 8.793 -21.300 -2.196 1.00 74.19 88 PHE A C 1
ATOM 669 O O . PHE A 1 88 ? 7.635 -21.616 -2.451 1.00 74.19 88 PHE A O 1
ATOM 676 N N . THR A 1 89 ? 9.449 -21.856 -1.177 1.00 73.56 89 THR A N 1
ATOM 677 C CA . THR A 1 89 ? 8.817 -22.760 -0.208 1.00 73.56 89 THR A CA 1
ATOM 678 C C . THR A 1 89 ? 9.068 -22.269 1.224 1.00 73.56 89 THR A C 1
ATOM 680 O O . THR A 1 89 ? 10.233 -22.162 1.612 1.00 73.56 89 THR A O 1
ATOM 683 N N . PRO A 1 90 ? 8.012 -21.999 2.024 1.00 68.50 90 PRO A N 1
ATOM 684 C CA . PRO A 1 90 ? 8.137 -21.577 3.420 1.00 68.50 90 PRO A CA 1
ATOM 685 C C . PRO A 1 90 ? 9.038 -22.499 4.235 1.00 68.50 90 PRO A C 1
ATOM 687 O O . PRO A 1 90 ? 8.942 -23.718 4.122 1.00 68.50 90 PRO A O 1
ATOM 690 N N . GLY A 1 91 ? 9.918 -21.912 5.049 1.00 63.50 91 GLY A N 1
ATOM 691 C CA . GLY A 1 91 ? 10.818 -22.652 5.937 1.00 63.50 91 GLY A CA 1
ATOM 692 C C . GLY A 1 91 ? 12.045 -23.281 5.269 1.00 63.50 91 GLY A C 1
ATOM 693 O O . GLY A 1 91 ? 12.878 -23.841 5.980 1.00 63.50 91 GLY A O 1
ATOM 694 N N . GLN A 1 92 ? 12.210 -23.182 3.943 1.00 61.44 92 GLN A N 1
ATOM 695 C CA . GLN A 1 92 ? 13.453 -23.632 3.315 1.00 61.44 92 GLN A CA 1
ATOM 696 C C . GLN A 1 92 ? 14.640 -22.721 3.654 1.00 61.44 92 GLN A C 1
ATOM 698 O O . GLN A 1 92 ? 14.454 -21.519 3.890 1.00 61.44 92 GLN A O 1
ATOM 703 N N . PRO A 1 93 ? 15.870 -23.278 3.671 1.00 55.59 93 PRO A N 1
ATOM 704 C CA . PRO A 1 93 ? 17.077 -22.503 3.861 1.00 55.59 93 PRO A CA 1
ATOM 705 C C . PRO A 1 93 ? 17.098 -21.338 2.890 1.00 55.59 93 PRO A C 1
ATOM 707 O O . PRO A 1 93 ? 16.834 -21.451 1.695 1.00 55.59 93 PRO A O 1
ATOM 710 N N . ARG A 1 94 ? 17.444 -20.195 3.452 1.00 53.56 94 ARG A N 1
ATOM 711 C CA . ARG A 1 94 ? 17.310 -18.881 2.850 1.00 53.56 94 ARG A CA 1
ATOM 712 C C . ARG A 1 94 ? 18.176 -18.649 1.578 1.00 53.56 94 ARG A C 1
ATOM 714 O O . ARG A 1 94 ? 18.161 -17.550 1.051 1.00 53.56 94 ARG A O 1
ATOM 721 N N . GLY A 1 95 ? 18.912 -19.660 1.102 1.00 49.22 95 GLY A N 1
ATOM 722 C CA . GLY A 1 95 ? 19.693 -19.663 -0.146 1.00 49.22 95 GLY A CA 1
ATOM 723 C C . GLY A 1 95 ? 19.181 -20.643 -1.214 1.00 49.22 95 GLY A C 1
ATOM 724 O O . GLY A 1 95 ? 19.828 -20.823 -2.241 1.00 49.22 95 GLY A O 1
ATOM 725 N N . THR A 1 96 ? 18.041 -21.301 -0.988 1.00 50.66 96 THR A N 1
ATOM 726 C CA . THR A 1 96 ? 17.459 -22.302 -1.896 1.00 50.66 96 THR A CA 1
ATOM 727 C C . THR A 1 96 ? 16.269 -21.696 -2.645 1.00 50.66 96 THR A C 1
ATOM 729 O O . THR A 1 96 ? 15.115 -22.063 -2.441 1.00 50.66 96 THR A O 1
ATOM 732 N N . VAL A 1 97 ? 16.544 -20.693 -3.479 1.00 53.31 97 VAL A N 1
ATOM 733 C CA . VAL A 1 97 ? 15.551 -20.036 -4.338 1.00 53.31 97 VAL A CA 1
ATOM 734 C C . VAL A 1 97 ? 15.913 -20.333 -5.794 1.00 53.31 97 VAL A C 1
ATOM 736 O O . VAL A 1 97 ? 17.032 -20.078 -6.229 1.00 53.31 97 VAL A O 1
ATOM 739 N N . TYR A 1 98 ? 14.973 -20.937 -6.519 1.00 53.38 98 TYR A N 1
ATOM 740 C CA . TYR A 1 98 ? 15.160 -21.587 -7.824 1.00 53.38 98 TYR A CA 1
ATOM 741 C C . TYR A 1 98 ? 14.451 -20.801 -8.956 1.00 53.38 98 TYR A C 1
ATOM 743 O O . TYR A 1 98 ? 13.697 -19.871 -8.662 1.00 53.38 98 TYR A O 1
ATOM 751 N N . PRO A 1 99 ? 14.730 -21.099 -10.243 1.00 57.38 99 PRO A N 1
ATOM 752 C CA . PRO A 1 99 ? 14.964 -20.105 -11.287 1.00 57.38 99 PRO A CA 1
ATOM 753 C C . PRO A 1 99 ? 13.793 -19.162 -11.566 1.00 57.38 99 PRO A C 1
ATOM 755 O O . PRO A 1 99 ? 12.625 -19.548 -11.609 1.00 57.38 99 PRO A O 1
ATOM 758 N N . LEU A 1 100 ? 14.185 -17.912 -11.807 1.00 73.94 100 LEU A N 1
ATOM 759 C CA . LEU A 1 100 ? 13.355 -16.802 -12.246 1.00 73.94 100 LEU A CA 1
ATOM 760 C C . LEU A 1 100 ? 12.738 -17.127 -13.613 1.00 73.94 100 LEU A C 1
ATOM 762 O O . LEU A 1 100 ? 13.464 -17.402 -14.565 1.00 73.94 100 LEU A O 1
ATOM 766 N N . THR A 1 101 ? 11.414 -17.063 -13.731 1.00 85.06 101 THR A N 1
ATOM 767 C CA . THR A 1 101 ? 10.761 -17.013 -15.048 1.00 85.06 101 THR A CA 1
ATOM 768 C C . THR A 1 101 ? 10.580 -15.549 -15.417 1.00 85.06 101 THR A C 1
ATOM 770 O O . THR A 1 101 ? 9.749 -14.871 -14.817 1.00 85.06 101 THR A O 1
ATOM 773 N N . GLU A 1 102 ? 11.379 -15.040 -16.354 1.00 88.75 102 GLU A N 1
ATOM 774 C CA . GLU A 1 102 ? 11.197 -13.683 -16.878 1.00 88.75 102 GLU A CA 1
ATOM 775 C C . GLU A 1 102 ? 9.838 -13.592 -17.587 1.00 88.75 102 GLU A C 1
ATOM 777 O O . GLU A 1 102 ? 9.532 -14.392 -18.470 1.00 88.75 102 GLU A O 1
ATOM 782 N N . LEU A 1 103 ? 9.010 -12.636 -17.168 1.00 92.19 103 LEU A N 1
ATOM 783 C CA . LEU A 1 103 ? 7.682 -12.391 -17.742 1.00 92.19 103 LEU A CA 1
ATOM 784 C C . LEU A 1 103 ? 7.727 -11.344 -18.859 1.00 92.19 103 LEU A C 1
ATOM 786 O O . LEU A 1 103 ? 6.805 -11.239 -19.664 1.00 92.19 103 LEU A O 1
ATOM 790 N N . GLY A 1 104 ? 8.787 -10.541 -18.883 1.00 92.25 104 GLY A N 1
ATOM 791 C CA . GLY A 1 104 ? 9.035 -9.528 -19.892 1.00 92.25 104 GLY A CA 1
ATOM 792 C C . GLY A 1 104 ? 10.255 -8.687 -19.541 1.00 92.25 104 GLY A C 1
ATOM 793 O O . GLY A 1 104 ? 10.810 -8.783 -18.443 1.00 92.25 104 GLY A O 1
ATOM 794 N N . ARG A 1 105 ? 10.646 -7.817 -20.472 1.00 93.06 105 ARG A N 1
ATOM 795 C CA . ARG A 1 105 ? 11.797 -6.933 -20.300 1.00 93.06 105 ARG A CA 1
ATOM 796 C C . ARG A 1 105 ? 11.586 -5.593 -20.974 1.00 93.06 105 ARG A C 1
ATOM 798 O O . ARG A 1 105 ? 11.255 -5.517 -22.153 1.00 93.06 105 ARG A O 1
ATOM 805 N N . LEU A 1 106 ? 11.847 -4.534 -20.219 1.00 93.50 106 LEU A N 1
ATOM 806 C CA . LEU A 1 106 ? 11.950 -3.173 -20.716 1.00 93.50 106 LEU A CA 1
ATOM 807 C C . LEU A 1 106 ? 13.418 -2.772 -20.647 1.00 93.50 106 LEU A C 1
ATOM 809 O O . LEU A 1 106 ? 13.913 -2.432 -19.574 1.00 93.50 106 LEU A O 1
ATOM 813 N N . SER A 1 107 ? 14.104 -2.827 -21.789 1.00 92.00 107 SER A N 1
ATOM 814 C CA . SER A 1 107 ? 15.493 -2.390 -21.901 1.00 92.00 107 SER A CA 1
ATOM 815 C C . SER A 1 107 ? 15.622 -1.272 -22.927 1.00 92.00 107 SER A C 1
ATOM 817 O O . SER A 1 107 ? 15.198 -1.429 -24.072 1.00 92.00 107 SER A O 1
ATOM 819 N N . ARG A 1 108 ? 16.155 -0.121 -22.507 1.00 90.81 108 ARG A N 1
ATOM 820 C CA . ARG A 1 108 ? 16.289 1.063 -23.361 1.00 90.81 108 ARG A CA 1
ATOM 821 C C . ARG A 1 108 ? 17.436 1.958 -22.905 1.00 90.81 108 ARG A C 1
ATOM 823 O O . ARG A 1 108 ? 17.562 2.245 -21.718 1.00 90.81 108 ARG A O 1
ATOM 830 N N . SER A 1 109 ? 18.199 2.468 -23.867 1.00 90.19 109 SER A N 1
ATOM 831 C CA . SER A 1 109 ? 19.126 3.582 -23.654 1.00 90.19 109 SER A CA 1
ATOM 832 C C . SER A 1 109 ? 18.417 4.901 -23.955 1.00 90.19 109 SER A C 1
ATOM 834 O O . SER A 1 109 ? 17.794 5.056 -25.007 1.00 90.19 109 SER A O 1
ATOM 836 N N . VAL A 1 110 ? 18.502 5.849 -23.027 1.00 88.25 110 VAL A N 1
ATOM 837 C CA . VAL A 1 110 ? 17.954 7.201 -23.152 1.00 88.25 110 VAL A CA 1
ATOM 838 C C . VAL A 1 110 ? 19.128 8.172 -23.208 1.00 88.25 110 VAL A C 1
ATOM 840 O O . VAL A 1 110 ? 19.944 8.221 -22.289 1.00 88.25 110 VAL A O 1
ATOM 843 N N . GLY A 1 111 ? 19.244 8.904 -24.317 1.00 88.44 111 GLY A N 1
ATOM 844 C CA . GLY A 1 111 ? 20.376 9.798 -24.567 1.00 88.44 111 GLY A CA 1
ATOM 845 C C . GLY A 1 111 ? 20.460 10.951 -23.564 1.00 88.44 111 GLY A C 1
ATOM 846 O O . GLY A 1 111 ? 19.444 11.363 -22.998 1.00 88.44 111 GLY A O 1
ATOM 847 N N . ALA A 1 112 ? 21.666 11.486 -23.376 1.00 88.50 112 ALA A N 1
ATOM 848 C CA . ALA A 1 112 ? 21.889 12.699 -22.591 1.00 88.50 112 ALA A CA 1
ATOM 849 C C . ALA A 1 112 ? 21.060 13.877 -23.137 1.00 88.50 112 ALA A C 1
ATOM 851 O O . ALA A 1 112 ? 20.835 13.974 -24.345 1.00 88.50 112 ALA A O 1
ATOM 852 N N . GLY A 1 113 ? 20.573 14.743 -22.248 1.00 87.25 113 GLY A N 1
ATOM 853 C CA . GLY A 1 113 ? 19.728 15.889 -22.603 1.00 87.25 113 GLY A CA 1
ATOM 854 C C . GLY A 1 113 ? 18.317 15.528 -23.085 1.00 87.25 113 GLY A C 1
ATOM 855 O O . GLY A 1 113 ? 17.586 16.398 -23.558 1.00 87.25 113 GLY A O 1
ATOM 856 N N . SER A 1 114 ? 17.907 14.257 -22.988 1.00 89.00 114 SER A N 1
ATOM 857 C CA . SER A 1 114 ? 16.545 13.858 -23.348 1.00 89.00 114 SER A CA 1
ATOM 858 C C . SER A 1 114 ? 15.522 14.517 -22.422 1.00 89.00 114 SER A C 1
ATOM 860 O O . SER A 1 114 ? 15.658 14.484 -21.197 1.00 89.00 114 SER A O 1
ATOM 862 N N . ALA A 1 115 ? 14.448 15.048 -23.012 1.00 91.38 115 ALA A N 1
ATOM 863 C CA . ALA A 1 115 ? 13.267 15.478 -22.268 1.00 91.38 115 ALA A CA 1
ATOM 864 C C . ALA A 1 115 ? 12.644 14.308 -21.481 1.00 91.38 115 ALA A C 1
ATOM 866 O O . ALA A 1 115 ? 12.981 13.144 -21.706 1.00 91.38 115 ALA A O 1
ATOM 867 N N . ALA A 1 116 ? 11.713 14.615 -20.574 1.00 91.38 116 ALA A N 1
ATOM 868 C CA . ALA A 1 116 ? 10.961 13.595 -19.846 1.00 91.38 116 ALA A CA 1
ATOM 869 C C . ALA A 1 116 ? 10.267 12.619 -20.815 1.00 91.38 116 ALA A C 1
ATOM 871 O O . ALA A 1 116 ? 9.705 13.028 -21.834 1.00 91.38 116 ALA A O 1
ATOM 872 N N . GLN A 1 117 ? 10.306 11.324 -20.501 1.00 92.69 117 GLN A N 1
ATOM 873 C CA . GLN A 1 117 ? 9.769 10.263 -21.356 1.00 92.69 117 GLN A CA 1
ATOM 874 C C . GLN A 1 117 ? 8.955 9.264 -20.544 1.00 92.69 117 GLN A C 1
ATOM 876 O O . GLN A 1 117 ? 9.283 8.945 -19.404 1.00 92.69 117 GLN A O 1
ATOM 881 N N . ARG A 1 118 ? 7.922 8.708 -21.177 1.00 94.38 118 ARG A N 1
ATOM 882 C CA . ARG A 1 118 ? 7.155 7.582 -20.646 1.00 94.38 118 ARG A CA 1
ATOM 883 C C . ARG A 1 118 ? 7.525 6.313 -21.396 1.00 94.38 118 ARG A C 1
ATOM 885 O O . ARG A 1 118 ? 7.421 6.266 -22.620 1.00 94.38 118 ARG A O 1
ATOM 892 N N . LEU A 1 119 ? 7.931 5.290 -20.653 1.00 94.62 119 LEU A N 1
ATOM 893 C CA . LEU A 1 119 ? 8.202 3.951 -21.161 1.00 94.62 119 LEU A CA 1
ATOM 894 C C . LEU A 1 119 ? 7.187 2.967 -20.589 1.00 94.62 119 LEU A C 1
ATOM 896 O O . LEU A 1 119 ? 6.827 3.046 -19.413 1.00 94.62 119 LEU A O 1
ATOM 900 N N . GLU A 1 120 ? 6.744 2.028 -21.417 1.00 95.81 120 GLU A N 1
ATOM 901 C CA . GLU A 1 120 ? 5.730 1.048 -21.045 1.00 95.81 120 GLU A CA 1
ATOM 902 C C . GLU A 1 120 ? 6.125 -0.356 -21.512 1.00 95.81 120 GLU A C 1
ATOM 904 O O . GLU A 1 120 ? 6.743 -0.527 -22.562 1.00 95.81 120 GLU A O 1
ATOM 909 N N . LEU A 1 121 ? 5.768 -1.359 -20.713 1.00 96.50 121 LEU A N 1
ATOM 910 C CA . LEU A 1 121 ? 5.925 -2.776 -21.021 1.00 96.50 121 LEU A CA 1
ATOM 911 C C . LEU A 1 121 ? 4.650 -3.510 -20.616 1.00 96.50 121 LEU A C 1
ATOM 913 O O . LEU A 1 121 ? 4.260 -3.487 -19.446 1.00 96.50 121 LEU A O 1
ATOM 917 N N . ALA A 1 122 ? 4.030 -4.190 -21.576 1.00 96.56 122 ALA A N 1
ATOM 918 C CA . ALA A 1 122 ? 2.974 -5.147 -21.291 1.00 96.56 122 ALA A CA 1
ATOM 919 C C . ALA A 1 122 ? 3.579 -6.500 -20.890 1.00 96.56 122 ALA A C 1
ATOM 921 O O . ALA A 1 122 ? 4.574 -6.924 -21.476 1.00 96.56 122 ALA A O 1
ATOM 922 N N . PHE A 1 123 ? 2.989 -7.176 -19.905 1.00 95.62 123 PHE A N 1
ATOM 923 C CA . PHE A 1 123 ? 3.400 -8.524 -19.508 1.00 95.62 123 PHE A CA 1
ATOM 924 C C . PHE A 1 123 ? 2.236 -9.328 -18.918 1.00 95.62 123 PHE A C 1
ATOM 926 O O . PHE A 1 123 ? 1.280 -8.776 -18.362 1.00 95.62 123 PHE A O 1
ATOM 933 N N . ASP A 1 124 ? 2.340 -10.649 -18.996 1.00 94.69 124 ASP A N 1
ATOM 934 C CA . ASP A 1 124 ? 1.358 -11.575 -18.438 1.00 94.69 124 ASP A CA 1
ATOM 935 C C . ASP A 1 124 ? 1.898 -12.228 -17.166 1.00 94.69 124 ASP A C 1
ATOM 937 O O . ASP A 1 124 ? 3.104 -12.382 -16.993 1.00 94.69 124 ASP A O 1
ATOM 941 N N . CYS A 1 125 ? 0.997 -12.599 -16.260 1.00 91.94 125 CYS A N 1
ATOM 942 C CA . CYS A 1 125 ? 1.330 -13.295 -15.021 1.00 91.94 125 CYS A CA 1
ATOM 943 C C . CYS A 1 125 ? 0.367 -14.483 -14.864 1.00 91.94 125 CYS A C 1
ATOM 945 O O . CYS A 1 125 ? -0.612 -14.402 -14.111 1.00 91.94 125 CYS A O 1
ATOM 947 N N . PRO A 1 126 ? 0.563 -15.555 -15.657 1.00 85.75 126 PRO A N 1
ATOM 948 C CA . PRO A 1 126 ? -0.357 -16.684 -15.676 1.00 85.75 126 PRO A CA 1
ATOM 949 C C . PRO A 1 126 ? -0.401 -17.367 -14.304 1.00 85.75 126 PRO A C 1
ATOM 951 O O . PRO A 1 126 ? 0.604 -17.441 -13.606 1.00 85.75 126 PRO A O 1
ATOM 954 N N . GLY A 1 127 ? -1.571 -17.881 -13.921 1.00 85.19 127 GLY A N 1
ATOM 955 C CA . GLY A 1 127 ? -1.764 -18.578 -12.642 1.00 85.19 127 GLY A CA 1
ATOM 956 C C . GLY A 1 127 ? -2.285 -17.700 -11.501 1.00 85.19 127 GLY A C 1
ATOM 957 O O . GLY A 1 127 ? -2.703 -18.234 -10.475 1.00 85.19 127 GLY A O 1
ATOM 958 N N . LEU A 1 128 ? -2.346 -16.377 -11.681 1.00 88.69 128 LEU A N 1
ATOM 959 C CA . LEU A 1 128 ? -3.102 -15.512 -10.775 1.00 88.69 128 LEU A CA 1
ATOM 960 C C . LEU A 1 128 ? -4.615 -15.645 -11.019 1.00 88.69 128 LEU A C 1
ATOM 962 O O . LEU A 1 128 ? -5.030 -15.868 -12.159 1.00 88.69 128 LEU A O 1
ATOM 966 N N . PRO A 1 129 ? -5.456 -15.503 -9.982 1.00 89.06 129 PRO A N 1
ATOM 967 C CA . PRO A 1 129 ? -6.897 -15.380 -10.161 1.00 89.06 129 PRO A CA 1
ATOM 968 C C . PRO A 1 129 ? -7.259 -13.990 -10.706 1.00 89.06 129 PRO A C 1
ATOM 970 O O . PRO A 1 129 ? -6.479 -13.038 -10.621 1.00 89.06 129 PRO A O 1
ATOM 973 N N . ALA A 1 130 ? -8.465 -13.867 -11.256 1.00 88.75 130 ALA A N 1
ATOM 974 C CA . ALA A 1 130 ? -9.059 -12.563 -11.512 1.00 88.75 130 ALA A CA 1
ATOM 975 C C . ALA A 1 130 ? -9.579 -11.985 -10.189 1.00 88.75 130 ALA A C 1
ATOM 977 O O . ALA A 1 130 ? -10.309 -12.661 -9.464 1.00 88.75 130 ALA A O 1
ATOM 978 N N . TRP A 1 131 ? -9.168 -10.759 -9.877 1.00 92.38 131 TRP A N 1
ATOM 979 C CA . TRP A 1 131 ? -9.670 -10.008 -8.729 1.00 92.38 131 TRP A CA 1
ATOM 980 C C . TRP A 1 131 ? -10.934 -9.251 -9.114 1.00 92.38 131 TRP A C 1
ATOM 982 O O . TRP A 1 131 ? -11.046 -8.775 -10.242 1.00 92.38 131 TRP A O 1
ATOM 992 N N . ASP A 1 132 ? -11.823 -9.028 -8.159 1.00 91.81 132 ASP A N 1
ATOM 993 C CA . ASP A 1 132 ? -13.088 -8.330 -8.378 1.00 91.81 132 ASP A CA 1
ATOM 994 C C . ASP A 1 132 ? -12.916 -6.910 -8.948 1.00 91.81 132 ASP A C 1
ATOM 996 O O . ASP A 1 132 ? -13.795 -6.389 -9.636 1.00 91.81 132 ASP A O 1
ATOM 1000 N N . TRP A 1 133 ? -11.783 -6.251 -8.679 1.00 92.62 133 TRP A N 1
ATOM 1001 C CA . TRP A 1 133 ? -11.512 -4.926 -9.240 1.00 92.62 133 TRP A CA 1
ATOM 1002 C C . TRP A 1 133 ? -11.237 -4.950 -10.747 1.00 92.62 133 TRP A C 1
ATOM 1004 O O . TRP A 1 133 ? -11.372 -3.914 -11.394 1.00 92.62 133 TRP A O 1
ATOM 1014 N N . VAL A 1 134 ? -10.864 -6.096 -11.325 1.00 91.38 134 VAL A N 1
ATOM 1015 C CA . VAL A 1 134 ? -10.544 -6.215 -12.758 1.00 91.38 134 VAL A CA 1
ATOM 1016 C C . VAL A 1 134 ? -11.764 -5.900 -13.620 1.00 91.38 134 VAL A C 1
ATOM 1018 O O . VAL A 1 134 ? -11.623 -5.238 -14.649 1.00 91.38 134 VAL A O 1
ATOM 1021 N N . ASP A 1 135 ? -12.950 -6.288 -13.153 1.00 90.88 135 ASP A N 1
ATOM 1022 C CA . ASP A 1 135 ? -14.222 -6.076 -13.845 1.00 90.88 135 ASP A CA 1
ATOM 1023 C C . ASP A 1 135 ? -15.043 -4.916 -13.254 1.00 90.88 135 ASP A C 1
ATOM 1025 O O . ASP A 1 135 ? -16.117 -4.589 -13.761 1.00 90.88 135 ASP A O 1
ATOM 1029 N N . ALA A 1 136 ? -14.534 -4.238 -12.218 1.00 94.81 136 ALA A N 1
ATOM 1030 C CA . ALA A 1 136 ? -15.212 -3.099 -11.600 1.00 94.81 136 ALA A CA 1
ATOM 1031 C C . ALA A 1 136 ? -15.404 -1.940 -12.598 1.00 94.81 136 ALA A C 1
ATOM 1033 O O . ALA A 1 136 ? -14.492 -1.682 -13.389 1.00 94.81 136 ALA A O 1
ATOM 1034 N N . PRO A 1 137 ? -16.537 -1.212 -12.577 1.00 96.38 137 PRO A N 1
ATOM 1035 C CA . PRO A 1 137 ? -16.769 -0.080 -13.469 1.00 96.38 137 PRO A CA 1
ATOM 1036 C C . PRO A 1 137 ? -15.646 0.963 -13.426 1.00 96.38 137 PRO A C 1
ATOM 1038 O O . PRO A 1 137 ? -15.000 1.159 -12.394 1.00 96.38 137 PRO A O 1
ATOM 1041 N N . LEU A 1 138 ? -15.444 1.657 -14.549 1.00 96.38 138 LEU A N 1
ATOM 1042 C CA . LEU A 1 138 ? -14.542 2.804 -14.595 1.00 96.38 138 LEU A CA 1
ATOM 1043 C C . LEU A 1 138 ? -15.062 3.928 -13.695 1.00 96.38 138 LEU A C 1
ATOM 1045 O O . LEU A 1 138 ? -16.268 4.143 -13.563 1.00 96.38 138 LEU A O 1
ATOM 1049 N N . ILE A 1 139 ? -14.124 4.630 -13.073 1.00 97.25 139 ILE A N 1
ATOM 1050 C CA . ILE A 1 139 ? -14.386 5.705 -12.128 1.00 97.25 139 ILE A CA 1
ATOM 1051 C C . ILE A 1 139 ? -14.186 7.037 -12.841 1.00 97.25 139 ILE A C 1
ATOM 1053 O O . ILE A 1 139 ? -13.059 7.405 -13.178 1.00 97.25 139 ILE A O 1
ATOM 1057 N N . ASP A 1 140 ? -15.277 7.778 -13.006 1.00 94.69 140 ASP A N 1
ATOM 1058 C CA . ASP A 1 140 ? -15.233 9.150 -13.502 1.00 94.69 140 ASP A CA 1
ATOM 1059 C C . ASP A 1 140 ? -14.854 10.123 -12.386 1.00 94.69 140 ASP A C 1
ATOM 1061 O O . ASP A 1 140 ? -15.399 10.082 -11.279 1.00 94.69 140 ASP A O 1
ATOM 1065 N N . ASP A 1 141 ? -13.945 11.045 -12.689 1.00 92.06 141 ASP A N 1
ATOM 1066 C CA . ASP A 1 141 ? -13.489 12.044 -11.733 1.00 92.06 141 ASP A CA 1
ATOM 1067 C C . ASP A 1 141 ? -14.405 13.278 -11.712 1.00 92.06 141 ASP A C 1
ATOM 1069 O O . ASP A 1 141 ? -14.153 14.283 -12.375 1.00 92.06 141 ASP A O 1
ATOM 1073 N N . THR A 1 142 ? -15.504 13.185 -10.956 1.00 94.06 142 THR A N 1
ATOM 1074 C CA . THR A 1 142 ? -16.475 14.277 -10.768 1.00 94.06 142 THR A CA 1
ATOM 1075 C C . THR A 1 142 ? -16.520 14.760 -9.314 1.00 94.06 142 THR A C 1
ATOM 1077 O O . THR A 1 142 ? -16.219 13.980 -8.407 1.00 94.06 142 THR A O 1
ATOM 1080 N N . PRO A 1 143 ? -16.947 16.012 -9.040 1.00 93.06 143 PRO A N 1
ATOM 1081 C CA . PRO A 1 143 ? -17.083 16.514 -7.669 1.00 93.06 143 PRO A CA 1
ATOM 1082 C C . PRO A 1 143 ? -17.939 15.607 -6.770 1.00 93.06 143 PRO A C 1
ATOM 1084 O O . PRO A 1 143 ? -17.476 15.182 -5.715 1.00 93.06 143 PRO A O 1
ATOM 1087 N N . ALA A 1 144 ? -19.119 15.188 -7.240 1.00 94.00 144 ALA A N 1
ATOM 1088 C CA . ALA A 1 144 ? -19.992 14.267 -6.506 1.00 94.00 144 ALA A CA 1
ATOM 1089 C C . ALA A 1 144 ? -19.327 12.900 -6.241 1.00 94.00 144 ALA A C 1
ATOM 1091 O O . ALA A 1 144 ? -19.536 12.265 -5.201 1.00 94.00 144 ALA A O 1
ATOM 1092 N N . ARG A 1 145 ? -18.491 12.426 -7.174 1.00 94.81 145 ARG A N 1
ATOM 1093 C CA . ARG A 1 145 ? -17.757 11.169 -7.008 1.00 94.81 145 ARG A CA 1
ATOM 1094 C C . ARG A 1 145 ? -16.642 11.298 -5.965 1.00 94.81 145 ARG A C 1
ATOM 1096 O O . ARG A 1 145 ? -16.488 10.394 -5.148 1.00 94.81 145 ARG A O 1
ATOM 1103 N N . ARG A 1 146 ? -1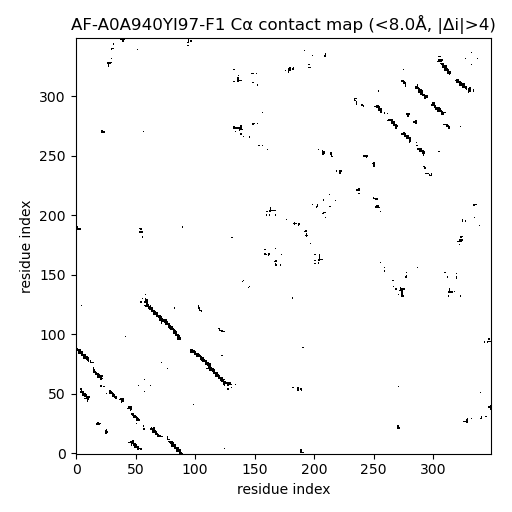5.931 12.429 -5.936 1.00 94.06 146 ARG A N 1
ATOM 1104 C CA . ARG A 1 146 ? -14.930 12.744 -4.901 1.00 94.06 146 ARG A CA 1
ATOM 1105 C C . ARG A 1 146 ? -15.566 12.856 -3.515 1.00 94.06 146 ARG A C 1
ATOM 1107 O O . ARG A 1 146 ? -15.068 12.238 -2.580 1.00 94.06 146 ARG A O 1
ATOM 1114 N N . GLU A 1 147 ? -16.683 13.573 -3.393 1.00 93.75 147 GLU A N 1
ATOM 1115 C CA . GLU A 1 147 ? -17.417 13.735 -2.127 1.00 93.75 147 GLU A CA 1
ATOM 1116 C C . GLU A 1 147 ? -17.927 12.393 -1.585 1.00 93.75 147 GLU A C 1
ATOM 1118 O O . GLU A 1 147 ? -17.721 12.063 -0.416 1.00 93.75 147 GLU A O 1
ATOM 1123 N N . SER A 1 148 ? -18.534 11.565 -2.441 1.00 95.75 148 SER A N 1
ATOM 1124 C CA . SER A 1 148 ? -18.989 10.229 -2.031 1.00 95.75 148 SER A CA 1
ATOM 1125 C C . SER A 1 148 ? -17.832 9.294 -1.659 1.00 95.75 148 SER A C 1
ATOM 1127 O O . SER A 1 148 ? -17.977 8.489 -0.738 1.00 95.75 148 SER A O 1
ATOM 1129 N N . LEU A 1 149 ? -16.673 9.406 -2.320 1.00 96.44 149 LEU A N 1
ATOM 1130 C CA . LEU A 1 149 ? -15.472 8.663 -1.930 1.00 96.44 149 LEU A CA 1
ATOM 1131 C C . LEU A 1 149 ? -14.941 9.140 -0.574 1.00 96.44 149 LEU A C 1
ATOM 1133 O O . LEU A 1 149 ? -14.514 8.325 0.241 1.00 96.44 149 LEU A O 1
ATOM 1137 N N . GLN A 1 150 ? -15.001 10.445 -0.306 1.00 95.12 150 GLN A N 1
ATOM 1138 C CA . GLN A 1 150 ? -14.601 11.013 0.979 1.00 95.12 150 GLN A CA 1
ATOM 1139 C C . GLN A 1 150 ? -15.471 10.484 2.115 1.00 95.12 150 GLN A C 1
ATOM 1141 O O . GLN A 1 150 ? -14.931 10.090 3.147 1.00 95.12 150 GLN A O 1
ATOM 1146 N N . ALA A 1 151 ? -16.785 10.377 1.910 1.00 94.69 151 ALA A N 1
ATOM 1147 C CA . ALA A 1 151 ? -17.679 9.736 2.871 1.00 94.69 151 ALA A CA 1
ATOM 1148 C C . ALA A 1 151 ? -17.311 8.257 3.115 1.00 94.69 151 ALA A C 1
ATOM 1150 O O . ALA A 1 151 ? -17.314 7.796 4.257 1.00 94.69 151 ALA A O 1
ATOM 1151 N N . ALA A 1 152 ? -16.932 7.517 2.067 1.00 96.00 152 ALA A N 1
ATOM 1152 C CA . ALA A 1 152 ? -16.495 6.127 2.199 1.00 96.00 152 ALA A CA 1
ATOM 1153 C C . ALA A 1 152 ? -15.172 5.996 2.984 1.00 96.00 152 ALA A C 1
ATOM 1155 O O . ALA A 1 152 ? -15.045 5.128 3.848 1.00 96.00 152 ALA A O 1
ATOM 1156 N N . VAL A 1 153 ? -14.202 6.886 2.741 1.00 95.38 153 VAL A N 1
ATOM 1157 C CA . VAL A 1 153 ? -12.948 6.958 3.515 1.00 95.38 153 VAL A CA 1
ATOM 1158 C C . VAL A 1 153 ? -13.219 7.324 4.975 1.00 95.38 153 VAL A C 1
ATOM 1160 O O . VAL A 1 153 ? -12.668 6.686 5.872 1.00 95.38 153 VAL A O 1
ATOM 1163 N N . GLN A 1 154 ? -14.093 8.304 5.218 1.00 94.56 154 GLN A N 1
ATOM 1164 C CA . GLN A 1 154 ? -14.509 8.718 6.557 1.00 94.56 154 GLN A CA 1
ATOM 1165 C C . GLN A 1 154 ? -15.091 7.536 7.344 1.00 94.56 154 GLN A C 1
ATOM 1167 O O . GLN A 1 154 ? -14.702 7.319 8.488 1.00 94.56 154 GLN A O 1
ATOM 1172 N N . ALA A 1 155 ? -15.942 6.713 6.724 1.00 93.81 155 ALA A N 1
ATOM 1173 C CA . ALA A 1 155 ? -16.515 5.533 7.372 1.00 93.81 155 ALA A CA 1
ATOM 1174 C C . ALA A 1 155 ? -15.451 4.500 7.799 1.00 93.81 155 ALA A C 1
ATOM 1176 O O . ALA A 1 155 ? -15.552 3.905 8.874 1.00 93.81 155 ALA A O 1
ATOM 1177 N N . VAL A 1 156 ? -14.407 4.292 6.986 1.00 94.06 156 VAL A N 1
ATOM 1178 C CA . VAL A 1 156 ? -13.277 3.416 7.351 1.00 94.06 156 VAL A CA 1
ATOM 1179 C C . VAL A 1 156 ? -12.478 4.012 8.510 1.00 94.06 156 VAL A C 1
ATOM 1181 O O . VAL A 1 156 ? -12.161 3.299 9.464 1.00 94.06 156 VAL A O 1
ATOM 1184 N N . TRP A 1 157 ? -12.179 5.312 8.452 1.00 94.00 157 TRP A N 1
ATOM 1185 C CA . TRP A 1 157 ? -11.456 6.010 9.514 1.00 94.00 157 TRP A CA 1
ATOM 1186 C C . TRP A 1 157 ? -12.215 5.973 10.844 1.00 94.00 157 TRP A C 1
ATOM 1188 O O . TRP A 1 157 ? -11.624 5.646 11.868 1.00 94.00 157 TRP A O 1
ATOM 1198 N N . GLU A 1 158 ? -13.526 6.228 10.842 1.00 92.50 158 GLU A N 1
ATOM 1199 C CA . GLU A 1 158 ? -14.354 6.181 12.052 1.00 92.50 158 GLU A CA 1
ATOM 1200 C C . GLU A 1 158 ? -14.384 4.790 12.677 1.00 92.50 158 GLU A C 1
ATOM 1202 O O . GLU A 1 158 ? -14.353 4.669 13.901 1.00 92.50 158 GLU A O 1
ATOM 1207 N N . GLY A 1 159 ? -14.415 3.737 11.858 1.00 92.00 159 GLY A N 1
ATOM 1208 C CA . GLY A 1 159 ? -14.320 2.367 12.348 1.00 92.00 159 GLY A CA 1
ATOM 1209 C C . GLY A 1 159 ? -13.001 2.097 13.077 1.00 92.00 159 GLY A C 1
ATOM 1210 O O . GLY A 1 159 ? -13.014 1.546 14.178 1.00 92.00 159 GLY A O 1
ATOM 1211 N N . LEU A 1 160 ? -11.875 2.563 12.522 1.00 91.62 160 LEU A N 1
ATOM 1212 C CA . LEU A 1 160 ? -10.560 2.481 13.173 1.00 91.62 160 LEU A CA 1
ATOM 1213 C C . LEU A 1 160 ? -10.484 3.348 14.437 1.00 91.62 160 LEU A C 1
ATOM 1215 O O . LEU A 1 160 ? -9.956 2.905 15.453 1.00 91.62 160 LEU A O 1
ATOM 1219 N N . TYR A 1 161 ? -11.040 4.558 14.408 1.00 90.81 161 TYR A N 1
ATOM 1220 C CA . TYR A 1 161 ? -11.073 5.449 15.567 1.00 90.81 161 TYR A CA 1
ATOM 1221 C C . TYR A 1 161 ? -11.872 4.838 16.727 1.00 90.81 161 TYR A C 1
ATOM 1223 O O . TYR A 1 161 ? -11.387 4.779 17.856 1.00 90.81 161 TYR A O 1
ATOM 1231 N N . ARG A 1 162 ? -13.067 4.296 16.447 1.00 89.88 162 ARG A N 1
ATOM 1232 C CA . ARG A 1 162 ? -13.893 3.593 17.444 1.00 89.88 162 ARG A CA 1
ATOM 1233 C C . ARG A 1 162 ? -13.198 2.350 17.994 1.00 89.88 162 ARG A C 1
ATOM 1235 O O . ARG A 1 162 ? -13.350 2.052 19.178 1.00 89.88 162 ARG A O 1
ATOM 1242 N N . ALA A 1 163 ? -12.413 1.655 17.167 1.00 88.19 163 ALA A N 1
ATOM 1243 C CA . ALA A 1 163 ? -11.596 0.534 17.621 1.00 88.19 163 ALA A CA 1
ATOM 1244 C C . ALA A 1 163 ? -10.594 0.962 18.705 1.00 88.19 163 ALA A C 1
ATOM 1246 O O . ALA A 1 163 ? -10.361 0.193 19.627 1.00 88.19 163 ALA A O 1
ATOM 1247 N N . GLY A 1 164 ? -10.050 2.183 18.642 1.00 82.62 164 GLY A N 1
ATOM 1248 C CA . GLY A 1 164 ? -9.154 2.723 19.673 1.00 82.62 164 GLY A CA 1
ATOM 1249 C C . GLY A 1 164 ? -9.835 3.155 20.970 1.00 82.62 164 GLY A C 1
ATOM 1250 O O . GLY A 1 164 ? -9.174 3.254 21.998 1.00 82.62 164 GLY A O 1
ATOM 1251 N N . SER A 1 165 ? -11.155 3.359 20.964 1.00 79.25 165 SER A N 1
ATOM 1252 C CA . SER A 1 165 ? -11.936 3.637 22.179 1.00 79.25 165 SER A CA 1
ATOM 1253 C C . SER A 1 165 ? -12.476 2.382 22.880 1.00 79.25 165 SER A C 1
ATOM 1255 O O . SER A 1 165 ? -13.216 2.502 23.854 1.00 79.25 165 SER A O 1
ATOM 1257 N N . GLY A 1 166 ? -12.154 1.178 22.392 1.00 81.62 166 GLY A N 1
ATOM 1258 C CA . GLY A 1 166 ? -12.652 -0.070 22.968 1.00 81.62 166 GLY A CA 1
ATOM 1259 C C . GLY A 1 166 ? -12.660 -1.228 21.976 1.00 81.62 166 GLY A C 1
ATOM 1260 O O . GLY A 1 166 ? -11.647 -1.566 21.376 1.00 81.62 166 GLY A O 1
ATOM 1261 N N . THR A 1 167 ? -13.804 -1.891 21.823 1.00 81.00 167 THR A N 1
ATOM 1262 C CA . THR A 1 167 ? -13.950 -3.004 20.877 1.00 81.00 167 THR A CA 1
ATOM 1263 C C . THR A 1 167 ? -14.525 -2.494 19.552 1.00 81.00 167 THR A C 1
ATOM 1265 O O . THR A 1 167 ? -15.554 -1.815 19.570 1.00 81.00 167 THR A O 1
ATOM 1268 N N . PRO A 1 168 ? -13.910 -2.807 18.395 1.00 83.44 168 PRO A N 1
ATOM 1269 C CA . PRO A 1 168 ? -14.466 -2.420 17.104 1.00 83.44 168 PRO A CA 1
ATOM 1270 C C . PRO A 1 168 ? -15.837 -3.081 16.870 1.00 83.44 168 PRO A C 1
ATOM 1272 O O . PRO A 1 168 ? -16.016 -4.244 17.244 1.00 83.44 168 PRO A O 1
ATOM 1275 N N . PRO A 1 169 ? -16.799 -2.398 16.216 1.00 87.31 169 PRO A N 1
ATOM 1276 C CA . PRO A 1 169 ? -18.102 -2.989 15.916 1.00 87.31 169 PRO A CA 1
ATOM 1277 C C . PRO A 1 169 ? -17.963 -4.254 15.057 1.00 87.31 169 PRO A C 1
ATOM 1279 O O . PRO A 1 169 ? -17.355 -4.214 13.985 1.00 87.31 169 PRO A O 1
ATOM 1282 N N . THR A 1 170 ? -18.548 -5.369 15.505 1.00 88.94 170 THR A N 1
ATOM 1283 C CA . THR A 1 170 ? -18.397 -6.685 14.857 1.00 88.94 170 THR A CA 1
ATOM 1284 C C . THR A 1 170 ? -18.866 -6.679 13.402 1.00 88.94 170 THR A C 1
ATOM 1286 O O . THR A 1 170 ? -18.152 -7.180 12.534 1.00 88.94 170 THR A O 1
ATOM 1289 N N . ASP A 1 171 ? -20.004 -6.043 13.116 1.00 90.75 171 ASP A N 1
ATOM 1290 C CA . ASP A 1 171 ? -20.564 -5.964 11.760 1.00 90.75 171 ASP A CA 1
ATOM 1291 C C . ASP A 1 171 ? -19.670 -5.162 10.808 1.00 90.75 171 ASP A C 1
ATOM 1293 O O . ASP A 1 171 ? -19.491 -5.530 9.646 1.00 90.75 171 ASP A O 1
ATOM 1297 N N . TRP A 1 172 ? -19.049 -4.088 11.307 1.00 91.19 172 TRP A N 1
ATOM 1298 C CA . TRP A 1 172 ? -18.100 -3.303 10.522 1.00 91.19 172 TRP A CA 1
ATOM 1299 C C . TRP A 1 172 ? -16.846 -4.121 10.201 1.00 91.19 172 TRP A C 1
ATOM 1301 O O . TRP A 1 172 ? -16.440 -4.180 9.042 1.00 91.19 172 TRP A O 1
ATOM 1311 N N . VAL A 1 173 ? -16.271 -4.820 11.189 1.00 90.75 173 VAL A N 1
ATOM 1312 C CA . VAL A 1 173 ? -15.107 -5.696 10.966 1.00 90.75 173 VAL A CA 1
ATOM 1313 C C . VAL A 1 173 ? -15.437 -6.799 9.960 1.00 90.75 173 VAL A C 1
ATOM 1315 O O . VAL A 1 173 ? -14.649 -7.048 9.046 1.00 90.75 173 VAL A O 1
ATOM 1318 N N . ALA A 1 174 ? -16.598 -7.446 10.095 1.00 91.12 174 ALA A N 1
ATOM 1319 C CA . ALA A 1 174 ? -17.052 -8.479 9.168 1.00 91.12 174 ALA A CA 1
ATOM 1320 C C . ALA A 1 174 ? -17.213 -7.930 7.741 1.00 91.12 174 ALA A C 1
ATOM 1322 O O . ALA A 1 174 ? -16.732 -8.546 6.790 1.00 91.12 174 ALA A O 1
ATOM 1323 N N . SER A 1 175 ? -17.805 -6.741 7.598 1.00 91.50 175 SER A N 1
ATOM 1324 C CA . SER A 1 175 ? -17.968 -6.055 6.312 1.00 91.50 175 SER A CA 1
ATOM 1325 C C . SER A 1 175 ? -16.625 -5.704 5.659 1.00 91.50 175 SER A C 1
ATOM 1327 O O . SER A 1 175 ? -16.407 -5.997 4.481 1.00 91.50 175 SER A O 1
ATOM 1329 N N . VAL A 1 176 ? -15.672 -5.156 6.423 1.00 90.62 176 VAL A N 1
ATOM 1330 C CA . VAL A 1 176 ? -14.326 -4.832 5.921 1.00 90.62 176 VAL A CA 1
ATOM 1331 C C . VAL A 1 176 ? -13.573 -6.098 5.506 1.00 90.62 176 VAL A C 1
ATOM 1333 O O . VAL A 1 176 ? -12.938 -6.113 4.450 1.00 90.62 176 VAL A O 1
ATOM 1336 N N . ARG A 1 177 ? -13.664 -7.187 6.283 1.00 90.75 177 ARG A N 1
ATOM 1337 C CA . ARG A 1 177 ? -13.072 -8.482 5.906 1.00 90.7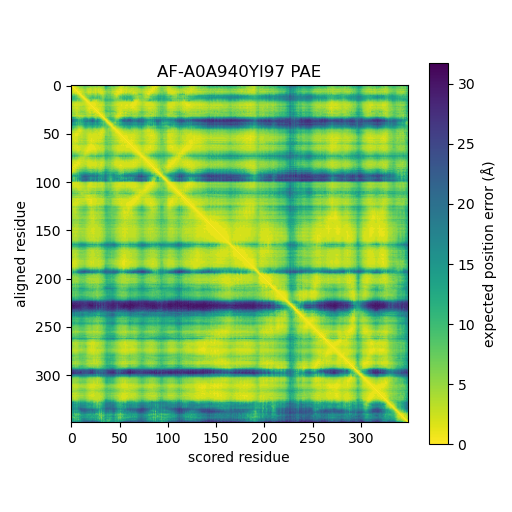5 177 ARG A CA 1
ATOM 1338 C C . ARG A 1 177 ? -13.661 -9.021 4.613 1.00 90.75 177 ARG A C 1
ATOM 1340 O O . ARG A 1 177 ? -12.897 -9.403 3.735 1.00 90.75 177 ARG A O 1
ATOM 1347 N N . ALA A 1 178 ? -14.987 -9.033 4.500 1.00 91.06 178 ALA A N 1
ATOM 1348 C CA . ALA A 1 178 ? -15.673 -9.512 3.308 1.00 91.06 178 ALA A CA 1
ATOM 1349 C C . ALA A 1 178 ? -15.270 -8.692 2.074 1.00 91.06 178 ALA A C 1
ATOM 1351 O O . ALA A 1 178 ? -14.903 -9.260 1.051 1.00 91.06 178 ALA A O 1
ATOM 1352 N N . SER A 1 179 ? -15.242 -7.363 2.202 1.00 90.38 179 SER A N 1
ATOM 1353 C CA . SER A 1 179 ? -14.907 -6.461 1.092 1.00 90.38 179 SER A CA 1
ATOM 1354 C C . SER A 1 179 ? -13.438 -6.577 0.656 1.00 90.38 179 SER A C 1
ATOM 1356 O O . SER A 1 179 ? -13.117 -6.417 -0.518 1.00 90.38 179 SER A O 1
ATOM 1358 N N . THR A 1 180 ? -12.538 -6.921 1.586 1.00 91.44 180 THR A N 1
ATOM 1359 C CA . THR A 1 180 ? -11.092 -7.066 1.331 1.00 91.44 180 THR A CA 1
ATOM 1360 C C . THR A 1 180 ? -10.648 -8.519 1.116 1.00 91.44 180 THR A C 1
ATOM 1362 O O . THR A 1 180 ? -9.445 -8.793 1.084 1.00 91.44 180 THR A O 1
ATOM 1365 N N . ALA A 1 181 ? -11.580 -9.466 0.950 1.00 90.81 181 ALA A N 1
ATOM 1366 C CA . ALA A 1 181 ? -11.280 -10.897 0.847 1.00 90.81 181 ALA A CA 1
ATOM 1367 C C . ALA A 1 181 ? -10.317 -11.229 -0.307 1.00 90.81 181 ALA A C 1
ATOM 1369 O O . ALA A 1 181 ? -9.423 -12.064 -0.157 1.00 90.81 181 ALA A O 1
ATOM 1370 N N . ASP A 1 182 ? -10.434 -10.531 -1.436 1.00 91.69 182 ASP A N 1
ATOM 1371 C CA . ASP A 1 182 ? -9.523 -10.682 -2.573 1.00 91.69 182 ASP A CA 1
ATOM 1372 C C . ASP A 1 182 ? -8.108 -10.240 -2.253 1.00 91.69 182 ASP A C 1
ATOM 1374 O O . ASP A 1 182 ? -7.151 -10.947 -2.570 1.00 91.69 182 ASP A O 1
ATOM 1378 N N . PHE A 1 183 ? -7.970 -9.100 -1.580 1.00 89.50 183 PHE A N 1
ATOM 1379 C CA . PHE A 1 183 ? -6.676 -8.622 -1.122 1.00 89.50 183 PHE A CA 1
ATOM 1380 C C . PHE A 1 183 ? -6.037 -9.629 -0.160 1.00 89.50 183 PHE A C 1
ATOM 1382 O O . PHE A 1 183 ? -4.864 -9.964 -0.314 1.00 89.50 183 PHE A O 1
ATOM 1389 N N . GLN A 1 184 ? -6.824 -10.187 0.764 1.00 86.25 184 GLN A N 1
ATOM 1390 C CA . GLN A 1 184 ? -6.358 -11.197 1.712 1.00 86.25 184 GLN A CA 1
ATOM 1391 C C . GLN A 1 184 ? -5.920 -12.493 1.013 1.00 86.25 184 GLN A C 1
ATOM 1393 O O . GLN A 1 184 ? -4.836 -13.025 1.266 1.00 86.25 184 GLN A O 1
ATOM 1398 N N . ARG A 1 185 ? -6.731 -12.983 0.074 1.00 88.31 185 ARG A N 1
ATOM 1399 C CA . ARG A 1 185 ? -6.414 -14.149 -0.756 1.00 88.31 185 ARG A CA 1
ATOM 1400 C C . ARG A 1 185 ? -5.152 -13.919 -1.590 1.00 88.31 185 ARG A C 1
ATOM 1402 O O . ARG A 1 185 ? -4.306 -14.806 -1.679 1.00 88.31 185 ARG A O 1
ATOM 1409 N N . ALA A 1 186 ? -4.988 -12.725 -2.151 1.00 88.12 186 ALA A N 1
ATOM 1410 C CA . ALA A 1 186 ? -3.797 -12.336 -2.894 1.00 88.12 186 ALA A CA 1
ATOM 1411 C C . ALA A 1 186 ? -2.534 -12.317 -2.024 1.00 88.12 186 ALA A C 1
ATOM 1413 O O . ALA A 1 186 ? -1.484 -12.778 -2.473 1.00 88.12 186 ALA A O 1
ATOM 1414 N N . SER A 1 187 ? -2.624 -11.834 -0.780 1.00 82.06 187 SER A N 1
ATOM 1415 C CA . SER A 1 187 ? -1.509 -11.917 0.168 1.00 82.06 187 SER A CA 1
ATOM 1416 C C . SER A 1 187 ? -1.120 -13.377 0.427 1.00 82.06 187 SER A C 1
ATOM 1418 O O . SER A 1 187 ? 0.066 -13.712 0.362 1.00 82.06 187 SER A O 1
ATOM 1420 N N . ALA A 1 188 ? -2.107 -14.263 0.617 1.00 81.25 188 ALA A N 1
ATOM 1421 C CA . ALA A 1 188 ? -1.868 -15.684 0.872 1.00 81.25 188 ALA A CA 1
ATOM 1422 C C . ALA A 1 188 ? -1.150 -16.386 -0.295 1.00 81.25 188 ALA A C 1
ATOM 1424 O O . ALA A 1 188 ? -0.253 -17.200 -0.063 1.00 81.25 188 ALA A O 1
ATOM 1425 N N . LEU A 1 189 ? -1.469 -16.030 -1.548 1.00 81.00 189 LEU A N 1
ATOM 1426 C CA . LEU A 1 189 ? -0.747 -16.534 -2.726 1.00 81.00 189 LEU A CA 1
ATOM 1427 C C . LEU A 1 189 ? 0.741 -16.161 -2.698 1.00 81.00 189 LEU A C 1
ATOM 1429 O O . LEU A 1 189 ? 1.586 -17.003 -3.000 1.00 81.00 189 LEU A O 1
ATOM 1433 N N . GLY A 1 190 ? 1.063 -14.941 -2.259 1.00 71.38 190 GLY A N 1
ATOM 1434 C CA . GLY A 1 190 ? 2.435 -14.459 -2.064 1.00 71.38 190 GLY A CA 1
ATOM 1435 C C . GLY A 1 190 ? 3.149 -15.035 -0.831 1.00 71.38 190 GLY A C 1
ATOM 1436 O O . GLY A 1 190 ? 4.216 -14.541 -0.455 1.00 71.38 190 GLY A O 1
ATOM 1437 N N . GLY A 1 191 ? 2.561 -16.040 -0.172 1.00 66.62 191 GLY A N 1
ATOM 1438 C CA . GLY A 1 191 ? 3.096 -16.658 1.040 1.00 66.62 191 GLY A CA 1
ATOM 1439 C C . GLY A 1 191 ? 2.913 -15.817 2.304 1.00 66.62 191 GLY A C 1
ATOM 1440 O O . GLY A 1 191 ? 3.542 -16.119 3.314 1.00 66.62 191 GLY A O 1
ATOM 1441 N N . ARG A 1 192 ? 2.071 -14.772 2.264 1.00 67.81 192 ARG A N 1
ATOM 1442 C CA . ARG A 1 192 ? 1.738 -13.937 3.424 1.00 67.81 192 ARG A CA 1
ATOM 1443 C C . ARG A 1 192 ? 0.332 -14.261 3.930 1.00 67.81 192 ARG A C 1
ATOM 1445 O O . ARG A 1 192 ? -0.634 -13.910 3.255 1.00 67.81 192 ARG A O 1
ATOM 1452 N N . PRO A 1 193 ? 0.157 -14.877 5.106 1.00 59.59 193 PRO A N 1
ATOM 1453 C CA . PRO A 1 193 ? -1.158 -14.883 5.737 1.00 59.59 193 PRO A CA 1
ATOM 1454 C C . PRO A 1 193 ? -1.626 -13.433 5.926 1.00 59.59 193 PRO A C 1
ATOM 1456 O O . PRO A 1 193 ? -0.873 -12.562 6.360 1.00 59.59 193 PRO A O 1
ATOM 1459 N N . ALA A 1 194 ? -2.856 -13.150 5.508 1.00 59.00 194 ALA A N 1
ATOM 1460 C CA . ALA A 1 194 ? -3.364 -11.792 5.432 1.00 59.00 194 ALA A CA 1
ATOM 1461 C C . ALA A 1 194 ? -3.764 -11.256 6.809 1.00 59.00 194 ALA A C 1
ATOM 1463 O O . ALA A 1 194 ? -4.941 -11.199 7.149 1.00 59.00 194 ALA A O 1
ATOM 1464 N N . TRP A 1 195 ? -2.780 -10.821 7.588 1.00 61.62 195 TRP A N 1
ATOM 1465 C CA . TRP A 1 195 ? -3.020 -10.165 8.871 1.00 61.62 195 TRP A CA 1
ATOM 1466 C C . TRP A 1 195 ? -3.098 -8.646 8.750 1.00 61.62 195 TRP A C 1
ATOM 1468 O O . TRP A 1 195 ? -3.144 -7.975 9.767 1.00 61.62 195 TRP A O 1
ATOM 1478 N N . ALA A 1 196 ? -3.095 -8.062 7.547 1.00 70.06 196 ALA A N 1
ATOM 1479 C CA . ALA A 1 196 ? -3.003 -6.607 7.406 1.00 70.06 196 ALA A CA 1
ATOM 1480 C C . ALA A 1 196 ? -4.131 -5.865 8.133 1.00 70.06 196 ALA A C 1
ATOM 1482 O O . ALA A 1 196 ? -3.861 -4.965 8.922 1.00 70.06 196 ALA A O 1
ATOM 1483 N N . LEU A 1 197 ? -5.378 -6.302 7.949 1.00 78.62 197 LEU A N 1
ATOM 1484 C CA . LEU A 1 197 ? -6.507 -5.768 8.707 1.00 78.62 197 LEU A CA 1
ATOM 1485 C C . LEU A 1 197 ? -6.398 -6.098 10.202 1.00 78.62 197 LEU A C 1
ATOM 1487 O O . LEU A 1 197 ? -6.615 -5.218 11.021 1.00 78.62 197 LEU A O 1
ATOM 1491 N N . ASP A 1 198 ? -6.036 -7.329 10.563 1.00 80.38 198 ASP A N 1
ATOM 1492 C CA . ASP A 1 198 ? -5.925 -7.755 11.969 1.00 80.38 198 ASP A CA 1
ATOM 1493 C C . ASP A 1 198 ? -4.895 -6.944 12.739 1.00 80.38 198 ASP A C 1
ATOM 1495 O O . ASP A 1 198 ? -5.158 -6.502 13.849 1.00 80.38 198 ASP A O 1
ATOM 1499 N N . ARG A 1 199 ? -3.746 -6.694 12.117 1.00 79.38 199 ARG A N 1
ATOM 1500 C CA . ARG A 1 199 ? -2.682 -5.841 12.634 1.00 79.38 199 ARG A CA 1
ATOM 1501 C C . ARG A 1 199 ? -3.137 -4.399 12.722 1.00 79.38 199 ARG A C 1
ATOM 1503 O O . ARG A 1 199 ? -2.857 -3.756 13.720 1.00 79.38 199 ARG A O 1
ATOM 1510 N N . LEU A 1 200 ? -3.847 -3.888 11.717 1.00 83.56 200 LEU A N 1
ATOM 1511 C CA . LEU A 1 200 ? -4.388 -2.531 11.783 1.00 83.56 200 LEU A CA 1
ATOM 1512 C C . LEU A 1 200 ? -5.404 -2.380 12.910 1.00 83.56 200 LEU A C 1
ATOM 1514 O O . LEU A 1 200 ? -5.373 -1.372 13.605 1.00 83.56 200 LEU A O 1
ATOM 1518 N N . LEU A 1 201 ? -6.261 -3.378 13.121 1.00 84.94 201 LEU A N 1
ATOM 1519 C CA . LEU A 1 201 ? -7.203 -3.411 14.236 1.00 84.94 201 LEU A CA 1
ATOM 1520 C C . LEU A 1 201 ? -6.482 -3.569 15.576 1.00 84.94 201 LEU A C 1
ATOM 1522 O O . LEU A 1 201 ? -6.826 -2.876 16.522 1.00 84.94 201 LEU A O 1
ATOM 1526 N N . GLU A 1 202 ? -5.461 -4.422 15.661 1.00 85.19 202 GLU A N 1
ATOM 1527 C CA . GLU A 1 202 ? -4.627 -4.583 16.856 1.00 85.19 202 GLU A CA 1
ATOM 1528 C C . GLU A 1 202 ? -3.947 -3.261 17.224 1.00 85.19 202 GLU A C 1
ATOM 1530 O O . GLU A 1 202 ? -4.033 -2.830 18.373 1.00 85.19 202 GLU A O 1
ATOM 1535 N N . VAL A 1 203 ? -3.343 -2.586 16.241 1.00 85.75 203 VAL A N 1
ATOM 1536 C CA . VAL A 1 203 ? -2.737 -1.262 16.412 1.00 85.75 203 VAL A CA 1
ATOM 1537 C C . VAL A 1 203 ? -3.780 -0.234 16.814 1.00 85.75 203 VAL A C 1
ATOM 1539 O O . VAL A 1 203 ? -3.536 0.536 17.736 1.00 85.75 203 VAL A O 1
ATOM 1542 N N . ALA A 1 204 ? -4.937 -0.218 16.153 1.00 87.44 204 ALA A N 1
ATOM 1543 C CA . ALA A 1 204 ? -6.001 0.723 16.464 1.00 87.44 204 ALA A CA 1
ATOM 1544 C C . ALA A 1 204 ? -6.513 0.529 17.893 1.00 87.44 204 ALA A C 1
ATOM 1546 O O . ALA A 1 204 ? -6.602 1.500 18.628 1.00 87.44 204 ALA A O 1
ATOM 1547 N N . THR A 1 205 ? -6.780 -0.709 18.311 1.00 87.12 205 THR A N 1
ATOM 1548 C CA . THR A 1 205 ? -7.330 -1.027 19.635 1.00 87.12 205 THR A CA 1
ATOM 1549 C C . THR A 1 205 ? -6.320 -0.878 20.762 1.00 87.12 205 THR A C 1
ATOM 1551 O O . THR A 1 205 ? -6.680 -0.414 21.840 1.00 87.12 205 THR A O 1
ATOM 1554 N N . ARG A 1 206 ? -5.058 -1.259 20.551 1.00 85.69 206 ARG A N 1
ATOM 1555 C CA . ARG A 1 206 ? -4.021 -1.126 21.587 1.00 85.69 206 ARG A CA 1
ATOM 1556 C C . ARG A 1 206 ? -3.347 0.240 21.585 1.00 85.69 206 ARG A C 1
ATOM 1558 O O . ARG A 1 206 ? -2.657 0.564 22.546 1.00 85.69 206 ARG A O 1
ATOM 1565 N N . LEU A 1 207 ? -3.512 1.006 20.506 1.00 84.44 207 LEU A N 1
ATOM 1566 C CA . LEU A 1 207 ? -2.785 2.249 20.238 1.00 84.44 207 LEU A CA 1
ATOM 1567 C C . LEU A 1 207 ? -1.269 2.073 20.434 1.00 84.44 207 LEU A C 1
ATOM 1569 O O . LEU A 1 207 ? -0.557 2.910 20.996 1.00 84.44 207 LEU A O 1
ATOM 1573 N N . GLN A 1 208 ? -0.790 0.928 19.954 1.00 80.75 208 GLN A N 1
ATOM 1574 C CA . GLN A 1 208 ? 0.570 0.438 20.098 1.00 80.75 208 GLN A CA 1
ATOM 1575 C C . GLN A 1 208 ? 0.929 -0.391 18.867 1.00 80.75 208 GLN A C 1
ATOM 1577 O O . GLN A 1 208 ? 0.088 -1.114 18.333 1.00 80.75 208 GLN A O 1
ATOM 1582 N N . LEU A 1 209 ? 2.176 -0.303 18.414 1.00 78.38 209 LEU A N 1
ATOM 1583 C CA . LEU A 1 209 ? 2.645 -1.100 17.287 1.00 78.38 209 LEU A CA 1
ATOM 1584 C C . LEU A 1 209 ? 3.113 -2.488 17.738 1.00 78.38 209 LEU A C 1
ATOM 1586 O O . LEU A 1 209 ? 3.535 -2.645 18.885 1.00 78.38 209 LEU A O 1
ATOM 1590 N N . PRO A 1 210 ? 3.069 -3.510 16.864 1.00 71.31 210 PRO A N 1
ATOM 1591 C CA . PRO A 1 210 ? 3.608 -4.822 17.198 1.00 71.31 210 PRO A CA 1
ATOM 1592 C C . PRO A 1 210 ? 5.064 -4.720 17.673 1.00 71.31 210 PRO A C 1
ATOM 1594 O O . PRO A 1 210 ? 5.911 -4.175 16.972 1.00 71.31 210 PRO A O 1
ATOM 1597 N N . GLY A 1 211 ? 5.345 -5.245 18.868 1.00 72.31 211 GLY A N 1
ATOM 1598 C CA . GLY A 1 211 ? 6.684 -5.231 19.466 1.00 72.31 211 GLY A CA 1
ATOM 1599 C C . GLY A 1 211 ? 7.063 -3.954 20.226 1.00 72.31 211 GLY A C 1
ATOM 1600 O O . GLY A 1 211 ? 8.110 -3.954 20.868 1.00 72.31 211 GLY A O 1
ATOM 1601 N N . ASP A 1 212 ? 6.238 -2.899 20.211 1.00 77.81 212 ASP A N 1
ATOM 1602 C CA . ASP A 1 212 ? 6.457 -1.747 21.093 1.00 77.81 212 ASP A CA 1
ATOM 1603 C C . ASP A 1 212 ? 6.221 -2.147 22.565 1.00 77.81 212 ASP A C 1
ATOM 1605 O O . ASP A 1 212 ? 5.422 -3.030 22.883 1.00 77.81 212 ASP A O 1
ATOM 1609 N N . GLU A 1 213 ? 6.890 -1.450 23.481 1.00 81.69 213 GLU A N 1
ATOM 1610 C CA . GLU A 1 213 ? 6.606 -1.506 24.917 1.00 81.69 213 GLU A CA 1
ATOM 1611 C C . GLU A 1 213 ? 5.404 -0.621 25.272 1.00 81.69 213 GLU A C 1
ATOM 1613 O O . GLU A 1 213 ? 5.036 0.286 24.515 1.00 81.69 213 GLU A O 1
ATOM 1618 N N . SER A 1 214 ? 4.769 -0.881 26.420 1.00 85.00 214 SER A N 1
ATOM 1619 C CA . SER A 1 214 ? 3.732 0.030 26.934 1.00 85.00 214 SER A CA 1
ATOM 1620 C C . SER A 1 214 ? 4.319 1.425 27.208 1.00 85.00 214 SER A C 1
ATOM 1622 O O . SER A 1 214 ? 5.515 1.522 27.506 1.00 85.00 214 SER A O 1
ATOM 1624 N N . PRO A 1 215 ? 3.513 2.505 27.163 1.00 86.81 215 PRO A N 1
ATOM 1625 C CA . PRO A 1 215 ? 3.969 3.848 27.528 1.00 86.81 215 PRO A CA 1
ATOM 1626 C C . PRO A 1 215 ? 4.724 3.880 28.866 1.00 86.81 215 PRO A C 1
ATOM 1628 O O . PRO A 1 215 ? 5.790 4.480 28.974 1.00 86.81 215 PRO A O 1
ATOM 1631 N N . GLU A 1 216 ? 4.224 3.169 29.877 1.00 87.69 216 GLU A N 1
ATOM 1632 C CA . GLU A 1 216 ? 4.831 3.085 31.204 1.00 87.69 216 GLU A CA 1
ATOM 1633 C C . GLU A 1 216 ? 6.197 2.394 31.186 1.00 87.69 216 GLU A C 1
ATOM 1635 O O . GLU A 1 216 ? 7.120 2.839 31.868 1.00 87.69 216 GLU A O 1
ATOM 1640 N N . GLN A 1 217 ? 6.331 1.293 30.444 1.00 86.50 217 GLN A N 1
ATOM 1641 C CA . GLN A 1 217 ? 7.599 0.570 30.314 1.00 86.50 217 GLN A CA 1
ATOM 1642 C C . GLN A 1 217 ? 8.630 1.402 29.557 1.00 86.50 217 GLN A C 1
ATOM 1644 O O . GLN A 1 217 ? 9.758 1.521 30.033 1.00 86.50 217 GLN A O 1
ATOM 1649 N N . PHE A 1 218 ? 8.209 2.056 28.473 1.00 85.25 218 PHE A N 1
ATOM 1650 C CA . PHE A 1 218 ? 9.064 2.942 27.697 1.00 85.25 218 PHE A CA 1
ATOM 1651 C C . PHE A 1 218 ? 9.615 4.075 28.571 1.00 85.25 218 PHE A C 1
ATOM 1653 O O . PHE A 1 218 ? 10.826 4.274 28.631 1.00 85.25 218 PHE A O 1
ATOM 1660 N N . VAL A 1 219 ? 8.758 4.763 29.333 1.00 84.81 219 VAL A N 1
ATOM 1661 C CA . VAL A 1 219 ? 9.194 5.831 30.248 1.00 84.81 219 VAL A CA 1
ATOM 1662 C C . VAL A 1 219 ? 10.133 5.297 31.334 1.00 84.81 219 VAL A C 1
ATOM 1664 O O . VAL A 1 219 ? 11.202 5.865 31.545 1.00 84.81 219 VAL A O 1
ATOM 1667 N N . ARG A 1 220 ? 9.817 4.153 31.958 1.00 86.06 220 ARG A N 1
ATOM 1668 C CA . ARG A 1 220 ? 10.720 3.508 32.933 1.00 86.06 220 ARG A CA 1
ATOM 1669 C C . ARG A 1 220 ? 12.074 3.148 32.324 1.00 86.06 220 ARG A C 1
ATOM 1671 O O . ARG A 1 220 ? 13.073 3.142 33.038 1.00 86.06 220 ARG A O 1
ATOM 1678 N N . SER A 1 221 ? 12.116 2.800 31.038 1.00 82.81 221 SER A N 1
ATOM 1679 C CA . SER A 1 221 ? 13.365 2.489 30.338 1.00 82.81 221 SER A CA 1
ATOM 1680 C C . SER A 1 221 ? 14.251 3.732 30.169 1.00 82.81 221 SER A C 1
ATOM 1682 O O . SER A 1 221 ? 15.466 3.614 30.299 1.00 82.81 221 SER A O 1
ATOM 1684 N N . LEU A 1 222 ? 13.647 4.914 29.976 1.00 79.19 222 LEU A N 1
ATOM 1685 C CA . LEU A 1 222 ? 14.347 6.200 29.882 1.00 79.19 222 LEU A CA 1
ATOM 1686 C C . LEU A 1 222 ? 14.837 6.702 31.246 1.00 79.19 222 LEU A C 1
ATOM 1688 O O . LEU A 1 222 ? 15.900 7.307 31.338 1.00 79.19 222 LEU A O 1
ATOM 1692 N N . GLU A 1 223 ? 14.074 6.446 32.311 1.00 78.94 223 GLU A N 1
ATOM 1693 C CA . GLU A 1 223 ? 14.426 6.840 33.683 1.00 78.94 223 GLU A CA 1
ATOM 1694 C C . GLU A 1 223 ? 15.562 5.993 34.279 1.00 78.94 223 GLU A C 1
ATOM 1696 O O . GLU A 1 223 ? 16.233 6.419 35.222 1.00 78.94 223 GLU A O 1
ATOM 1701 N N . ARG A 1 224 ? 15.793 4.780 33.758 1.00 74.69 224 ARG A N 1
ATOM 1702 C CA . ARG A 1 224 ? 16.883 3.923 34.229 1.00 74.69 224 ARG A CA 1
ATOM 1703 C C . ARG A 1 224 ? 18.220 4.476 33.729 1.00 74.69 224 ARG A C 1
ATOM 1705 O O . ARG A 1 224 ? 18.431 4.519 32.517 1.00 74.69 224 ARG A O 1
ATOM 1712 N N . PRO A 1 225 ? 19.164 4.829 34.625 1.00 57.03 225 PRO A N 1
ATOM 1713 C CA . PRO A 1 225 ? 20.495 5.232 34.204 1.00 57.03 225 PRO A CA 1
ATOM 1714 C C . PRO A 1 225 ? 21.135 4.065 33.453 1.00 57.03 225 PRO A C 1
ATOM 1716 O O . PRO A 1 225 ? 21.412 3.006 34.020 1.00 57.03 225 PRO A O 1
ATOM 1719 N N . SER A 1 226 ? 21.328 4.244 32.149 1.00 57.19 226 SER A N 1
ATOM 1720 C CA . SER A 1 226 ? 22.046 3.285 31.320 1.00 57.19 226 SER A CA 1
ATOM 1721 C C . SER A 1 226 ? 23.513 3.333 31.732 1.00 57.19 226 SER A C 1
ATOM 1723 O O . SER A 1 226 ? 24.261 4.195 31.279 1.00 57.19 226 SER A O 1
ATOM 1725 N N . GLY A 1 227 ? 23.923 2.438 32.632 1.00 49.22 227 GLY A N 1
ATOM 1726 C CA . GLY A 1 227 ? 25.329 2.246 32.970 1.00 49.22 227 GLY A CA 1
ATOM 1727 C C . GLY A 1 227 ? 26.103 1.824 31.721 1.00 49.22 227 GLY A C 1
ATOM 1728 O O . GLY A 1 227 ? 26.099 0.652 31.364 1.00 49.22 227 GLY A O 1
ATOM 1729 N N . GLY A 1 228 ? 26.730 2.786 31.042 1.00 51.88 228 GLY A N 1
ATOM 1730 C CA . GLY A 1 228 ? 27.694 2.530 29.970 1.00 51.88 228 GLY A CA 1
ATOM 1731 C C . GLY A 1 228 ? 27.150 2.468 28.541 1.00 51.88 228 GLY A C 1
ATOM 1732 O O . GLY A 1 228 ? 27.620 1.640 27.767 1.00 51.88 228 GLY A O 1
ATOM 1733 N N . ARG A 1 229 ? 26.204 3.330 28.143 1.00 49.50 229 ARG A N 1
ATOM 1734 C CA . ARG A 1 229 ? 25.977 3.594 26.710 1.00 49.50 229 ARG A CA 1
ATOM 1735 C C . ARG A 1 229 ? 26.546 4.951 26.337 1.00 49.50 229 ARG A C 1
ATOM 1737 O O . ARG A 1 229 ? 26.128 5.956 26.901 1.00 49.50 229 ARG A O 1
ATOM 1744 N N . ASP A 1 230 ? 27.482 4.927 25.389 1.00 49.16 230 ASP A N 1
ATOM 1745 C CA . ASP A 1 230 ? 28.005 6.090 24.679 1.00 49.16 230 ASP A CA 1
ATOM 1746 C C . ASP A 1 230 ? 26.881 7.092 24.423 1.00 49.16 230 ASP A C 1
ATOM 1748 O O . ASP A 1 230 ? 25.882 6.778 23.764 1.00 49.16 230 ASP A O 1
ATOM 1752 N N . SER A 1 231 ? 27.045 8.284 24.987 1.00 47.97 231 SER A N 1
ATOM 1753 C CA . SER A 1 231 ? 26.204 9.446 24.758 1.00 47.97 231 SER A CA 1
ATOM 1754 C C . SER A 1 231 ? 26.248 9.794 23.273 1.00 47.97 231 SER A C 1
ATOM 1756 O O . SER A 1 231 ? 27.109 10.537 22.809 1.00 47.97 231 SER A O 1
ATOM 1758 N N . ARG A 1 232 ? 25.329 9.217 22.500 1.00 56.22 232 ARG A N 1
ATOM 1759 C CA . ARG A 1 232 ? 24.882 9.854 21.267 1.00 56.22 232 ARG A CA 1
ATOM 1760 C C . ARG A 1 232 ? 24.029 11.032 21.720 1.00 56.22 232 ARG A C 1
ATOM 1762 O O . ARG A 1 232 ? 23.026 10.803 22.391 1.00 56.22 232 ARG A O 1
ATOM 1769 N N . ASP A 1 233 ? 24.424 12.248 21.355 1.00 56.38 233 ASP A N 1
ATOM 1770 C CA . ASP A 1 233 ? 23.718 13.500 21.686 1.00 56.38 233 ASP A CA 1
ATOM 1771 C C . ASP A 1 233 ? 22.233 13.513 21.247 1.00 56.38 233 ASP A C 1
ATOM 1773 O O . ASP A 1 233 ? 21.468 14.372 21.669 1.00 56.38 233 ASP A O 1
ATOM 1777 N N . ASP A 1 234 ? 21.805 12.526 20.450 1.00 57.88 234 ASP A N 1
ATOM 1778 C CA . ASP A 1 234 ? 20.453 12.377 19.900 1.00 57.88 234 ASP A CA 1
ATOM 1779 C C . ASP A 1 234 ? 19.543 11.384 20.664 1.00 57.88 234 ASP A C 1
ATOM 1781 O O . ASP A 1 234 ? 18.492 10.984 20.151 1.00 57.88 234 ASP A O 1
ATOM 1785 N N . ALA A 1 235 ? 19.939 10.896 21.845 1.00 61.72 235 ALA A N 1
ATOM 1786 C CA . ALA A 1 235 ? 19.105 9.971 22.618 1.00 61.72 235 ALA A CA 1
ATOM 1787 C C . ALA A 1 235 ? 17.908 10.700 23.273 1.00 61.72 235 ALA A C 1
ATOM 1789 O O . ALA A 1 235 ? 18.104 11.752 23.880 1.00 61.72 235 ALA A O 1
ATOM 1790 N N . PRO A 1 236 ? 16.677 10.153 23.197 1.00 66.94 236 PRO A N 1
ATOM 1791 C CA . PRO A 1 236 ? 15.499 10.782 23.792 1.00 66.94 236 PRO A CA 1
ATOM 1792 C C . PRO A 1 236 ? 15.627 10.906 25.313 1.00 66.94 236 PRO A C 1
ATOM 1794 O O . PRO A 1 236 ? 16.088 9.974 25.977 1.00 66.94 236 PRO A O 1
ATOM 1797 N N . THR A 1 237 ? 15.176 12.031 25.872 1.00 70.69 237 THR A N 1
ATOM 1798 C CA . THR A 1 237 ? 15.214 12.285 27.317 1.00 70.69 237 THR A CA 1
ATOM 1799 C C . THR A 1 237 ? 13.814 12.335 27.930 1.00 70.69 237 THR A C 1
ATOM 1801 O O . THR A 1 237 ? 12.805 12.466 27.239 1.00 70.69 237 THR A O 1
ATOM 1804 N N . VAL A 1 238 ? 13.737 12.257 29.263 1.00 72.44 238 VAL A N 1
ATOM 1805 C CA . VAL A 1 238 ? 12.472 12.397 30.013 1.00 72.44 238 VAL A CA 1
ATOM 1806 C C . VAL A 1 238 ? 11.817 13.767 29.769 1.00 72.44 238 VAL A C 1
ATOM 1808 O O . VAL A 1 238 ? 10.594 13.876 29.823 1.00 72.44 238 VAL A O 1
ATOM 1811 N N . ALA A 1 239 ? 12.608 14.803 29.465 1.00 73.31 239 ALA A N 1
ATOM 1812 C CA . ALA A 1 239 ? 12.105 16.146 29.179 1.00 73.31 239 ALA A CA 1
ATOM 1813 C C . ALA A 1 239 ? 11.334 16.233 27.848 1.00 73.31 239 ALA A C 1
ATOM 1815 O O . ALA A 1 239 ? 10.518 17.136 27.680 1.00 73.31 239 ALA A O 1
ATOM 1816 N N . ASP A 1 240 ? 11.549 15.277 26.941 1.00 75.88 240 ASP A N 1
ATOM 1817 C CA . ASP A 1 240 ? 10.919 15.223 25.617 1.00 75.88 240 ASP A CA 1
ATOM 1818 C C . ASP A 1 240 ? 9.597 14.431 25.620 1.00 75.88 240 ASP A C 1
ATOM 1820 O O . ASP A 1 240 ? 8.988 14.202 24.572 1.00 75.88 240 ASP A O 1
ATOM 1824 N N . LEU A 1 241 ? 9.156 13.961 26.792 1.00 81.62 241 LEU A N 1
ATOM 1825 C CA . LEU A 1 241 ? 7.945 13.161 26.929 1.00 81.62 241 LEU A CA 1
ATOM 1826 C C . LEU A 1 241 ? 6.674 14.018 26.840 1.00 81.62 241 LEU A C 1
ATOM 1828 O O . LEU A 1 241 ? 6.627 15.130 27.370 1.00 81.62 241 LEU A O 1
ATOM 1832 N N . PRO A 1 242 ? 5.597 13.488 26.232 1.00 85.25 242 PRO A N 1
ATOM 1833 C CA . PRO A 1 242 ? 4.320 14.185 26.188 1.00 85.25 242 PRO A CA 1
ATOM 1834 C C . PRO A 1 242 ? 3.718 14.322 27.591 1.00 85.25 242 PRO A C 1
ATOM 1836 O O . PRO A 1 242 ? 3.928 13.478 28.461 1.00 85.25 242 PRO A O 1
ATOM 1839 N N . ALA A 1 243 ? 2.908 15.358 27.810 1.00 87.56 243 ALA A N 1
ATOM 1840 C CA . ALA A 1 243 ? 2.189 15.515 29.070 1.00 87.56 243 ALA A CA 1
ATOM 1841 C C . ALA A 1 243 ? 1.251 14.322 29.336 1.00 87.56 243 ALA A C 1
ATOM 1843 O O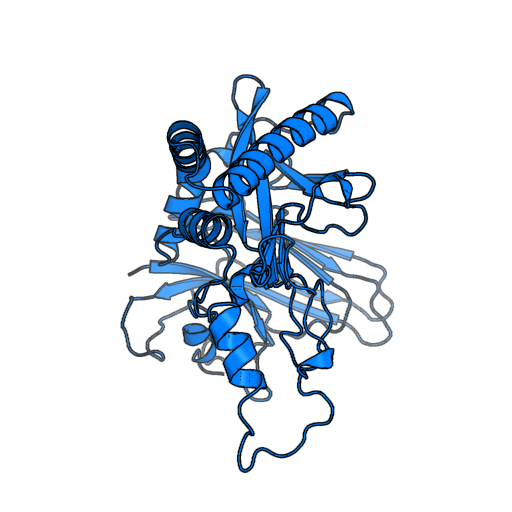 . ALA A 1 243 ? 0.656 13.752 28.416 1.00 87.56 243 ALA A O 1
ATOM 1844 N N . ARG A 1 244 ? 1.088 13.966 30.616 1.00 90.19 244 ARG A N 1
ATOM 1845 C CA . ARG A 1 244 ? 0.084 12.980 31.031 1.00 90.19 244 ARG A CA 1
ATOM 1846 C C . ARG A 1 244 ? -1.318 13.470 30.684 1.00 90.19 244 ARG A C 1
ATOM 1848 O O . ARG A 1 244 ? -1.613 14.664 30.727 1.00 90.19 244 ARG A O 1
ATOM 1855 N N . LEU A 1 245 ? -2.189 12.518 30.383 1.00 89.31 245 LEU A N 1
ATOM 1856 C CA . LEU A 1 245 ? -3.609 12.764 30.188 1.00 89.31 245 LEU A CA 1
ATOM 1857 C C . LEU A 1 245 ? -4.261 13.251 31.500 1.00 89.31 245 LEU A C 1
ATOM 1859 O O . LEU A 1 245 ? -3.729 12.989 32.583 1.00 89.31 245 LEU A O 1
ATOM 1863 N N . PRO A 1 246 ? -5.446 13.894 31.446 1.00 91.88 246 PRO A N 1
ATOM 1864 C CA . PRO A 1 246 ? -6.148 14.378 32.643 1.00 91.88 246 PRO A CA 1
ATOM 1865 C C . PRO A 1 246 ? -6.449 13.293 33.687 1.00 91.88 246 PRO A C 1
ATOM 1867 O O . PRO A 1 246 ? -6.594 13.585 34.868 1.00 91.88 246 PRO A O 1
ATOM 1870 N N . ASN A 1 247 ? -6.524 12.031 33.260 1.00 89.44 247 ASN A N 1
ATOM 1871 C CA . ASN A 1 247 ? -6.721 10.870 34.128 1.00 89.44 247 ASN A CA 1
ATOM 1872 C C . ASN A 1 247 ? -5.416 10.363 34.786 1.00 89.44 247 ASN A C 1
ATOM 1874 O O . ASN A 1 247 ? -5.418 9.310 35.419 1.00 89.44 247 ASN A O 1
ATOM 1878 N N . GLY A 1 248 ? -4.297 11.070 34.607 1.00 90.25 248 GLY A N 1
ATOM 1879 C CA . GLY A 1 248 ? -2.988 10.719 35.151 1.00 90.25 248 GLY A CA 1
ATOM 1880 C C . GLY A 1 248 ? -2.239 9.630 34.380 1.00 90.25 248 GLY A C 1
ATOM 1881 O O . GLY A 1 248 ? -1.116 9.305 34.761 1.00 90.25 248 GLY A O 1
ATOM 1882 N N . GLN A 1 249 ? -2.796 9.069 33.305 1.00 89.75 249 GLN A N 1
ATOM 1883 C CA . GLN A 1 249 ? -2.120 8.062 32.479 1.00 89.75 249 GLN A CA 1
ATOM 1884 C C . GLN A 1 249 ? -1.182 8.709 31.459 1.00 89.75 249 GLN A C 1
ATOM 1886 O O . GLN A 1 249 ? -1.347 9.870 31.075 1.00 89.75 249 GLN A O 1
ATOM 1891 N N . TRP A 1 250 ? -0.185 7.951 31.013 1.00 88.00 250 TRP A N 1
ATOM 1892 C CA . TRP A 1 250 ? 0.602 8.346 29.854 1.00 88.00 250 TRP A CA 1
ATOM 1893 C C . TRP A 1 250 ? -0.249 8.224 28.580 1.00 88.00 250 TRP A C 1
ATOM 1895 O O . TRP A 1 250 ? -1.061 7.300 28.483 1.00 88.00 250 TRP A O 1
ATOM 1905 N N . PRO A 1 251 ? -0.105 9.139 27.605 1.00 88.62 251 PRO A N 1
ATOM 1906 C CA . PRO A 1 251 ? -0.775 8.981 26.325 1.00 88.62 251 PRO A CA 1
ATOM 1907 C C . PRO A 1 251 ? -0.280 7.708 25.620 1.00 88.62 251 PRO A C 1
ATOM 1909 O O . PRO A 1 251 ? 0.829 7.235 25.876 1.00 88.62 251 PRO A O 1
ATOM 1912 N N . PRO A 1 252 ? -1.083 7.135 24.712 1.00 88.00 252 PRO A N 1
ATOM 1913 C CA . PRO A 1 252 ? -0.661 5.968 23.955 1.00 88.00 252 PRO A CA 1
ATOM 1914 C C . PRO A 1 252 ? 0.579 6.272 23.111 1.00 88.00 252 PRO A C 1
ATOM 1916 O O . PRO A 1 252 ? 0.812 7.415 22.714 1.00 88.00 252 PRO A O 1
ATOM 1919 N N . ARG A 1 253 ? 1.357 5.233 22.794 1.00 84.19 253 ARG A N 1
ATOM 1920 C CA . ARG A 1 253 ? 2.587 5.350 21.995 1.00 84.19 253 ARG A CA 1
ATOM 1921 C C . ARG A 1 253 ? 2.311 5.906 20.602 1.00 84.19 253 ARG A C 1
ATOM 1923 O O . ARG A 1 253 ? 3.043 6.772 20.131 1.00 84.19 253 ARG A O 1
ATOM 1930 N N . VAL A 1 254 ? 1.234 5.438 19.973 1.00 86.81 254 VAL A N 1
ATOM 1931 C CA . VAL A 1 254 ? 0.771 5.936 18.678 1.00 86.81 254 VAL A CA 1
ATOM 1932 C C . VAL A 1 254 ? -0.661 6.442 18.752 1.00 86.81 254 VAL A C 1
ATOM 1934 O O . VAL A 1 254 ? -1.452 6.002 19.579 1.00 86.81 254 VAL A O 1
ATOM 1937 N N . GLN A 1 255 ? -1.012 7.349 17.848 1.00 89.19 255 GLN A N 1
ATOM 1938 C CA . GLN A 1 255 ? -2.372 7.848 17.685 1.00 89.19 255 GLN A CA 1
ATOM 1939 C C . GLN A 1 255 ? -2.763 7.908 16.210 1.00 89.19 255 GLN A C 1
ATOM 1941 O O . GLN A 1 255 ? -1.938 8.235 15.355 1.00 89.19 255 GLN A O 1
ATOM 1946 N N . LEU A 1 256 ? -4.029 7.606 15.915 1.00 91.75 256 LEU A N 1
ATOM 1947 C CA . LEU A 1 256 ? -4.600 7.783 14.583 1.00 91.75 256 LEU A CA 1
ATOM 1948 C C . LEU A 1 256 ? -4.766 9.282 14.298 1.00 91.75 256 LEU A C 1
ATOM 1950 O O . LEU A 1 256 ? -5.425 9.997 15.051 1.00 91.75 256 LEU A O 1
ATOM 1954 N N . ARG A 1 257 ? -4.182 9.760 13.200 1.00 90.50 257 ARG A N 1
ATOM 1955 C CA . ARG A 1 257 ? -4.277 11.156 12.765 1.00 90.50 257 ARG A CA 1
ATOM 1956 C C . ARG A 1 257 ? -5.700 11.468 12.295 1.00 90.50 257 ARG A C 1
ATOM 1958 O O . ARG A 1 257 ? -6.309 10.673 11.578 1.00 90.50 257 ARG A O 1
ATOM 1965 N N . TYR A 1 258 ? -6.226 12.628 12.681 1.00 89.19 258 TYR A N 1
ATOM 1966 C CA . TYR A 1 258 ? -7.557 13.075 12.264 1.00 89.19 258 TYR A CA 1
ATOM 1967 C C . TYR A 1 258 ? -7.600 13.424 10.775 1.00 89.19 258 TYR A C 1
ATOM 1969 O O . TYR A 1 258 ? -6.694 14.081 10.260 1.00 89.19 258 TYR A O 1
ATOM 1977 N N . LEU A 1 259 ? -8.693 13.051 10.100 1.00 85.81 259 LEU A N 1
ATOM 1978 C CA . LEU A 1 259 ? -8.885 13.360 8.679 1.00 85.81 259 LEU A CA 1
ATOM 1979 C C . LEU A 1 259 ? -8.942 14.869 8.390 1.00 85.81 259 LEU A C 1
ATOM 1981 O O . LEU A 1 259 ? -8.527 15.301 7.320 1.00 85.81 259 LEU A O 1
ATOM 1985 N N . SER A 1 260 ? -9.389 15.679 9.353 1.00 86.06 260 SER A N 1
ATOM 1986 C CA . SER A 1 260 ? -9.461 17.143 9.237 1.00 86.06 260 SER A CA 1
ATOM 1987 C C . SER A 1 260 ? -8.100 17.838 9.140 1.00 86.06 260 SER A C 1
ATOM 1989 O O . SER A 1 260 ? -8.044 19.009 8.781 1.00 86.06 260 SER A O 1
ATOM 1991 N N . VAL A 1 261 ? -7.007 17.142 9.472 1.00 86.44 261 VAL A N 1
ATOM 1992 C CA . VAL A 1 261 ? -5.644 17.692 9.396 1.00 86.44 261 VAL A CA 1
ATOM 1993 C C . VAL A 1 261 ? -5.115 17.669 7.960 1.00 86.44 261 VAL A C 1
ATOM 1995 O O . VAL A 1 261 ? -4.194 18.414 7.624 1.00 86.44 261 VAL A O 1
ATOM 1998 N N . PHE A 1 262 ? -5.673 16.820 7.099 1.00 84.62 262 PHE A N 1
ATOM 1999 C CA . PHE A 1 262 ? -5.291 16.800 5.696 1.00 84.62 262 PHE A CA 1
ATOM 2000 C C . PHE A 1 262 ? -5.914 18.001 4.982 1.00 84.62 262 PHE A C 1
ATOM 2002 O O . PHE A 1 262 ? -7.068 18.358 5.218 1.00 84.62 262 PHE A O 1
ATOM 2009 N N . GLY A 1 263 ? -5.121 18.638 4.118 1.00 81.88 263 GLY A N 1
ATOM 2010 C CA . GLY A 1 263 ? -5.588 19.729 3.268 1.00 81.88 263 GLY A CA 1
ATOM 2011 C C . GLY A 1 263 ? -6.595 19.254 2.209 1.00 81.88 263 GLY A C 1
ATOM 2012 O O . GLY A 1 263 ? -7.188 18.182 2.341 1.00 81.88 263 GLY A O 1
ATOM 2013 N N . PRO A 1 264 ? -6.779 20.018 1.120 1.00 85.75 264 PRO A N 1
ATOM 2014 C CA . PRO A 1 264 ? -7.673 19.627 0.036 1.00 85.75 264 PRO A CA 1
ATOM 2015 C C . PRO A 1 264 ? -7.392 18.200 -0.447 1.00 85.75 264 PRO A C 1
ATOM 2017 O O . PRO A 1 264 ? -6.274 17.879 -0.862 1.00 85.75 264 PRO A O 1
ATOM 2020 N N . LEU A 1 265 ? -8.414 17.347 -0.369 1.00 89.94 265 LEU A N 1
ATOM 2021 C CA . LEU A 1 265 ? -8.314 15.954 -0.780 1.00 89.94 265 LEU A CA 1
ATOM 2022 C C . LEU A 1 265 ? -8.489 15.835 -2.292 1.00 89.94 265 LEU A C 1
ATOM 2024 O O . LEU A 1 265 ? -9.326 16.491 -2.911 1.00 89.94 265 LEU A O 1
ATOM 2028 N N . THR A 1 266 ? -7.696 14.955 -2.884 1.00 91.75 266 THR A N 1
ATOM 2029 C CA . THR A 1 266 ? -7.691 14.655 -4.312 1.00 91.75 266 THR A CA 1
ATOM 2030 C C . THR A 1 266 ? -7.981 13.179 -4.517 1.00 91.75 266 THR A C 1
ATOM 2032 O O . THR A 1 266 ? -7.500 12.333 -3.763 1.00 91.75 266 THR A O 1
ATOM 2035 N N . MET A 1 267 ? -8.787 12.862 -5.531 1.00 94.81 267 MET A N 1
ATOM 2036 C CA . MET A 1 267 ? -9.010 11.480 -5.936 1.00 94.81 267 MET A CA 1
ATOM 2037 C C . MET A 1 267 ? -7.941 11.070 -6.936 1.00 94.81 267 MET A C 1
ATOM 2039 O O . MET A 1 267 ? -7.767 11.700 -7.976 1.00 94.81 267 MET A O 1
ATOM 2043 N N . GLN A 1 268 ? -7.246 9.985 -6.621 1.00 93.75 268 GLN A N 1
ATOM 2044 C CA . GLN A 1 268 ? -6.314 9.347 -7.529 1.00 93.75 268 GLN A CA 1
ATOM 2045 C C . GLN A 1 268 ? -6.918 8.032 -8.008 1.00 93.75 268 GLN A C 1
ATOM 2047 O O . GLN A 1 268 ? -7.178 7.138 -7.201 1.00 93.75 268 GLN A O 1
ATOM 2052 N N . THR A 1 269 ? -7.096 7.894 -9.321 1.00 94.06 269 THR A N 1
ATOM 2053 C CA . THR A 1 269 ? -7.502 6.630 -9.935 1.00 94.06 269 THR A CA 1
ATOM 2054 C C . THR A 1 269 ? -6.289 5.775 -10.299 1.00 94.06 269 THR A C 1
ATOM 2056 O O . THR A 1 269 ? -5.188 6.258 -10.577 1.00 94.06 269 THR A O 1
ATOM 2059 N N . MET A 1 270 ? -6.479 4.465 -10.233 1.00 92.62 270 MET A N 1
ATOM 2060 C CA . MET A 1 270 ? -5.456 3.435 -10.369 1.00 92.62 270 MET A CA 1
ATOM 2061 C C . MET A 1 270 ? -6.062 2.232 -11.087 1.00 92.62 270 MET A C 1
ATOM 2063 O O . MET A 1 270 ? -7.266 2.208 -11.349 1.00 92.62 270 MET A O 1
ATOM 2067 N N . ALA A 1 271 ? -5.250 1.225 -11.418 1.00 91.56 271 ALA A N 1
ATOM 2068 C CA . ALA A 1 271 ? -5.744 -0.003 -12.041 1.00 91.56 271 ALA A CA 1
ATOM 2069 C C . ALA A 1 271 ? -6.577 0.280 -13.303 1.00 91.56 271 ALA A C 1
ATOM 2071 O O . ALA A 1 271 ? -7.667 -0.252 -13.482 1.00 91.56 271 ALA A O 1
ATOM 2072 N N . GLN A 1 272 ? -6.064 1.176 -14.159 1.00 89.44 272 GLN A N 1
ATOM 2073 C CA . GLN A 1 272 ? -6.743 1.637 -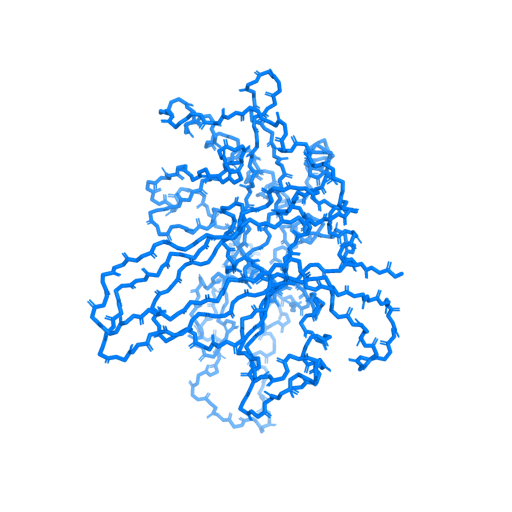15.379 1.00 89.44 272 GLN A CA 1
ATOM 2074 C C . GLN A 1 272 ? -8.113 2.289 -15.111 1.00 89.44 272 GLN A C 1
ATOM 2076 O O . GLN A 1 272 ? -9.027 2.159 -15.915 1.00 89.44 272 GLN A O 1
ATOM 2081 N N . GLY A 1 273 ? -8.255 2.991 -13.983 1.00 93.88 273 GLY A N 1
ATOM 2082 C CA . GLY A 1 273 ? -9.481 3.708 -13.630 1.00 93.88 273 GLY A CA 1
ATOM 2083 C C . GLY A 1 273 ? -10.498 2.883 -12.842 1.00 93.88 273 GLY A C 1
ATOM 2084 O O . GLY A 1 273 ? -11.615 3.348 -12.662 1.00 93.88 273 GLY A O 1
ATOM 2085 N N . ARG A 1 274 ? -10.143 1.677 -12.383 1.00 96.06 274 ARG A N 1
ATOM 2086 C CA . ARG A 1 274 ? -11.060 0.760 -11.674 1.00 96.06 274 ARG A CA 1
ATOM 2087 C C . ARG A 1 274 ? -10.903 0.769 -10.158 1.00 96.06 274 ARG A C 1
ATOM 2089 O O . ARG A 1 274 ? -11.785 0.314 -9.435 1.00 96.06 274 ARG A O 1
ATOM 2096 N N . LEU A 1 275 ? -9.776 1.288 -9.679 1.00 96.56 275 LEU A N 1
ATOM 2097 C CA . LEU A 1 275 ? -9.533 1.552 -8.268 1.00 96.56 275 LEU A CA 1
ATOM 2098 C C . LEU A 1 275 ? -9.364 3.052 -8.057 1.00 96.56 275 LEU A C 1
ATOM 2100 O O . LEU A 1 275 ? -8.821 3.745 -8.918 1.00 96.56 275 LEU A O 1
ATOM 2104 N N . ALA A 1 276 ? -9.778 3.542 -6.897 1.00 96.38 276 ALA A N 1
ATOM 2105 C CA . ALA A 1 276 ? -9.532 4.904 -6.461 1.00 96.38 276 ALA A CA 1
ATOM 2106 C C . ALA A 1 276 ? -9.054 4.942 -5.012 1.00 96.38 276 ALA A C 1
ATOM 2108 O O . ALA A 1 276 ? -9.413 4.100 -4.190 1.00 96.38 276 ALA A O 1
ATOM 2109 N N . ARG A 1 277 ? -8.266 5.964 -4.701 1.00 94.50 277 ARG A N 1
ATOM 2110 C CA . ARG A 1 277 ? -7.958 6.377 -3.334 1.00 94.50 277 ARG A CA 1
ATOM 2111 C C . ARG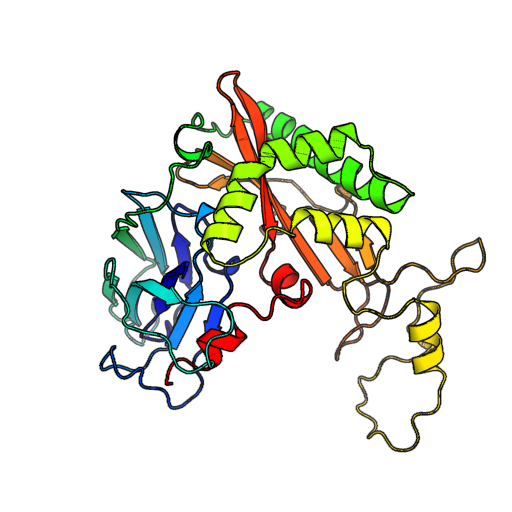 A 1 277 ? -8.105 7.885 -3.210 1.00 94.50 277 ARG A C 1
ATOM 2113 O O . ARG A 1 277 ? -8.068 8.593 -4.218 1.00 94.50 277 ARG A O 1
ATOM 2120 N N . LEU A 1 278 ? -8.208 8.363 -1.977 1.00 93.75 278 LEU A N 1
ATOM 2121 C CA . LEU A 1 278 ? -8.028 9.777 -1.675 1.00 93.75 278 LEU A CA 1
ATOM 2122 C C . LEU A 1 278 ? -6.634 10.030 -1.117 1.00 93.75 278 LEU A C 1
ATOM 2124 O O . LEU A 1 278 ? -6.100 9.218 -0.363 1.00 93.75 278 LEU A O 1
ATOM 2128 N N . THR A 1 279 ? -6.077 11.174 -1.487 1.00 91.00 279 THR A N 1
ATOM 2129 C CA . THR A 1 279 ? -4.792 11.671 -1.002 1.00 91.00 279 THR A CA 1
ATOM 2130 C C . THR A 1 279 ? -4.852 13.156 -0.729 1.00 91.00 279 THR A C 1
ATOM 2132 O O . THR A 1 279 ? -5.649 13.869 -1.337 1.00 91.00 279 THR A O 1
ATOM 2135 N N . ASP A 1 280 ? -3.968 13.645 0.130 1.00 88.94 280 ASP A N 1
ATOM 2136 C CA . ASP A 1 280 ? -3.725 15.082 0.232 1.00 88.94 280 ASP A CA 1
ATOM 2137 C C . ASP A 1 280 ? -2.966 15.625 -0.999 1.00 88.94 280 ASP A C 1
ATOM 2139 O O . ASP A 1 280 ? -2.608 14.885 -1.923 1.00 88.94 280 ASP A O 1
ATOM 2143 N N . ALA A 1 281 ? -2.684 16.930 -1.000 1.00 84.94 281 ALA A N 1
ATOM 2144 C CA . ALA A 1 281 ? -1.918 17.604 -2.052 1.00 84.94 281 ALA A CA 1
ATOM 2145 C C . ALA A 1 281 ? -0.487 17.055 -2.246 1.00 84.94 281 ALA A C 1
ATOM 2147 O O . ALA A 1 281 ? 0.137 17.302 -3.278 1.00 84.94 281 ALA A O 1
ATOM 2148 N N . HIS A 1 282 ? 0.037 16.305 -1.275 1.00 83.94 282 HIS A N 1
ATOM 2149 C CA . HIS A 1 282 ? 1.363 15.693 -1.310 1.00 83.94 282 HIS A CA 1
ATOM 2150 C C . HIS A 1 282 ? 1.315 14.195 -1.654 1.00 83.94 282 HIS A C 1
ATOM 2152 O O . HIS A 1 282 ? 2.354 13.532 -1.691 1.00 83.94 282 HIS A O 1
ATOM 2158 N N . GLY A 1 283 ? 0.130 13.641 -1.933 1.00 84.38 283 GLY A N 1
ATOM 2159 C CA . GLY A 1 283 ? -0.047 12.232 -2.272 1.00 84.38 283 GLY A CA 1
ATOM 2160 C C . GLY A 1 283 ? 0.031 11.280 -1.073 1.00 84.38 283 GLY A C 1
ATOM 2161 O O . GLY A 1 283 ? 0.215 10.072 -1.292 1.00 84.38 283 GLY A O 1
ATOM 2162 N N . GLN A 1 284 ? -0.072 11.801 0.158 1.00 84.75 284 GLN A N 1
ATOM 2163 C CA . GLN A 1 284 ? 0.006 11.031 1.399 1.00 84.75 284 GLN A CA 1
ATOM 2164 C C . GLN A 1 284 ? -1.252 10.190 1.631 1.00 84.75 284 GLN A C 1
ATOM 2166 O O . GLN A 1 284 ? -2.362 10.582 1.267 1.00 84.75 284 GLN A O 1
ATOM 2171 N N . SER A 1 285 ? -1.067 9.036 2.274 1.00 88.00 285 SER A N 1
ATOM 2172 C CA . SER A 1 285 ? -2.159 8.165 2.710 1.00 88.00 285 SER A CA 1
ATOM 2173 C C . SER A 1 285 ? -2.944 8.827 3.839 1.00 88.00 285 SER A C 1
ATOM 2175 O O . SER A 1 285 ? -2.346 9.449 4.715 1.00 88.00 285 SER A O 1
ATOM 2177 N N . LEU A 1 286 ? -4.266 8.666 3.845 1.00 88.81 286 LEU A N 1
ATOM 2178 C CA . LEU A 1 286 ? -5.141 9.342 4.812 1.00 88.81 286 LEU A CA 1
ATOM 2179 C C . LEU A 1 286 ? -5.322 8.582 6.134 1.00 88.81 286 LEU A C 1
ATOM 2181 O O . LEU A 1 286 ? -5.731 9.172 7.130 1.00 88.81 286 LEU A O 1
ATOM 2185 N N . ILE A 1 287 ? -4.995 7.287 6.175 1.00 91.19 287 ILE A N 1
ATOM 2186 C CA . ILE A 1 287 ? -4.960 6.511 7.420 1.00 91.19 287 ILE A CA 1
ATOM 2187 C C . ILE A 1 287 ? -3.513 6.472 7.910 1.00 91.19 287 ILE A C 1
ATOM 2189 O O . ILE A 1 287 ? -2.699 5.713 7.384 1.00 91.19 287 ILE A O 1
ATOM 2193 N N . GLN A 1 288 ? -3.185 7.307 8.900 1.00 89.88 288 GLN A N 1
ATOM 2194 C CA . GLN A 1 288 ? -1.839 7.420 9.473 1.00 89.88 288 GLN A CA 1
ATOM 2195 C C . GLN A 1 288 ? -1.880 7.276 10.992 1.00 89.88 288 GLN A C 1
ATOM 2197 O O . GLN A 1 288 ? -2.629 7.987 11.657 1.00 89.88 288 GLN A O 1
ATOM 2202 N N . PHE A 1 289 ? -1.033 6.412 11.541 1.00 87.81 289 PHE A N 1
ATOM 2203 C CA . PHE A 1 289 ? -0.709 6.384 12.961 1.00 87.81 289 PHE A CA 1
ATOM 2204 C C . PHE A 1 289 ? 0.633 7.079 13.176 1.00 87.81 289 PHE A C 1
ATOM 2206 O O . PHE A 1 289 ? 1.654 6.676 12.608 1.00 87.81 289 PHE A O 1
ATOM 2213 N N . GLN A 1 290 ? 0.623 8.125 13.992 1.00 87.19 290 GLN A N 1
ATOM 2214 C CA . GLN A 1 290 ? 1.800 8.918 14.340 1.00 87.19 290 GLN A CA 1
ATOM 2215 C C . GLN A 1 290 ? 2.233 8.641 15.774 1.00 87.19 290 GLN A C 1
ATOM 2217 O O . GLN A 1 290 ? 1.394 8.325 16.617 1.00 87.19 290 GLN A O 1
ATOM 2222 N N . SER A 1 291 ? 3.530 8.758 16.050 1.00 83.81 291 SER A N 1
ATOM 2223 C CA . SER A 1 291 ? 4.030 8.617 17.414 1.00 83.81 291 SER A CA 1
ATOM 2224 C C . SER A 1 291 ? 3.752 9.862 18.258 1.00 83.81 291 SER A C 1
ATOM 2226 O O . SER A 1 291 ? 3.934 10.991 17.797 1.00 83.81 291 SER A O 1
ATOM 2228 N N . ASN A 1 292 ? 3.367 9.634 19.513 1.00 84.69 292 ASN A N 1
ATOM 2229 C CA . ASN A 1 292 ? 3.327 10.652 20.564 1.00 84.69 292 ASN A CA 1
ATOM 2230 C C . ASN A 1 292 ? 4.670 10.808 21.298 1.00 84.69 292 ASN A C 1
ATOM 2232 O O . ASN A 1 292 ? 4.788 11.662 22.171 1.00 84.69 292 ASN A O 1
ATOM 2236 N N . TYR A 1 293 ? 5.660 9.975 20.974 1.00 82.25 293 TYR A N 1
ATOM 2237 C CA . TYR A 1 293 ? 6.931 9.847 21.679 1.00 82.25 293 TYR A CA 1
ATOM 2238 C C . TYR A 1 293 ? 8.133 10.039 20.735 1.00 82.25 293 TYR A C 1
ATOM 2240 O O . TYR A 1 293 ? 8.030 9.821 19.522 1.00 82.25 293 TYR A O 1
ATOM 2248 N N . PRO A 1 294 ? 9.303 10.423 21.274 1.00 73.75 294 PRO A N 1
ATOM 2249 C CA . PRO A 1 294 ? 10.530 10.607 20.500 1.00 73.75 294 PRO A CA 1
ATOM 2250 C C . PRO A 1 294 ? 11.177 9.254 20.132 1.00 73.75 294 PRO A C 1
ATOM 2252 O O . PRO A 1 294 ? 12.137 8.803 20.748 1.00 73.75 294 PRO A O 1
ATOM 2255 N N . ASP A 1 295 ? 10.649 8.583 19.106 1.00 64.88 295 ASP A N 1
ATOM 2256 C CA . ASP A 1 295 ? 10.926 7.159 18.831 1.00 64.88 295 ASP A CA 1
ATOM 2257 C C . ASP A 1 295 ? 12.008 6.855 17.784 1.00 64.88 295 ASP A C 1
ATOM 2259 O O . ASP A 1 295 ? 11.946 5.849 17.075 1.00 64.88 295 ASP A O 1
ATOM 2263 N N . GLY A 1 296 ? 13.020 7.703 17.644 1.00 52.72 296 GLY A N 1
ATOM 2264 C CA . GLY A 1 296 ? 14.083 7.460 16.671 1.00 52.72 296 GLY A CA 1
ATOM 2265 C C . GLY A 1 296 ? 15.261 8.411 16.824 1.00 52.72 296 GLY A C 1
ATOM 2266 O O . GLY A 1 296 ? 15.180 9.339 17.624 1.00 52.72 296 GLY A O 1
ATOM 2267 N N . PRO A 1 297 ? 16.330 8.244 16.020 1.00 42.38 297 PRO A N 1
ATOM 2268 C CA . PRO A 1 297 ? 17.589 8.995 16.138 1.00 42.38 297 PRO A CA 1
ATOM 2269 C C . PRO A 1 297 ? 17.465 10.508 15.870 1.00 42.38 297 PRO A C 1
ATOM 2271 O O . PRO A 1 297 ? 18.466 11.196 15.748 1.00 42.38 297 PRO A O 1
ATOM 2274 N N . ARG A 1 298 ? 16.244 11.033 15.715 1.00 45.44 298 ARG A N 1
ATOM 2275 C CA . ARG A 1 298 ? 15.942 12.467 15.614 1.00 45.44 298 ARG A CA 1
ATOM 2276 C C . ARG A 1 298 ? 14.788 12.919 16.514 1.00 45.44 298 ARG A C 1
ATOM 2278 O O . ARG A 1 298 ? 14.345 14.048 16.349 1.00 45.44 298 ARG A O 1
ATOM 2285 N N . GLY A 1 299 ? 14.266 12.055 17.392 1.00 49.22 299 GLY A N 1
ATOM 2286 C CA . GLY A 1 299 ? 13.340 12.400 18.479 1.00 49.22 299 GLY A CA 1
ATOM 2287 C C . GLY A 1 299 ? 12.091 13.221 18.131 1.00 49.22 299 GLY A C 1
ATOM 2288 O O . GLY A 1 299 ? 11.477 13.767 19.038 1.00 49.22 299 GLY A O 1
ATOM 2289 N N . ARG A 1 300 ? 11.697 13.362 16.855 1.00 55.84 300 ARG A N 1
ATOM 2290 C CA . ARG A 1 300 ? 10.602 14.274 16.505 1.00 55.84 300 ARG A CA 1
ATOM 2291 C C . ARG A 1 300 ? 9.255 13.639 16.868 1.00 55.84 300 ARG A C 1
ATOM 2293 O O . ARG A 1 300 ? 8.935 12.587 16.293 1.00 55.84 300 ARG A O 1
ATOM 2300 N N . PRO A 1 301 ? 8.457 14.260 17.758 1.00 55.62 301 PRO A N 1
ATOM 2301 C CA . PRO A 1 301 ? 7.057 13.884 17.918 1.00 55.62 301 PRO A CA 1
ATOM 2302 C C . PRO A 1 301 ? 6.326 13.992 16.570 1.00 55.62 301 PRO A C 1
ATOM 2304 O O . PRO A 1 301 ? 6.798 14.660 15.649 1.00 55.62 301 PRO A O 1
ATOM 2307 N N . GLU A 1 302 ? 5.197 13.292 16.437 1.00 63.47 302 GLU A N 1
ATOM 2308 C CA . GLU A 1 302 ? 4.357 13.265 15.224 1.00 63.47 302 GLU A CA 1
ATOM 2309 C C . GLU A 1 302 ? 4.975 12.552 14.010 1.00 63.47 302 GLU A C 1
ATOM 2311 O O . GLU A 1 302 ? 4.453 12.612 12.895 1.00 63.47 302 GLU A O 1
ATOM 2316 N N . THR A 1 303 ? 6.060 11.801 14.205 1.00 78.12 303 THR A N 1
ATOM 2317 C CA . THR A 1 303 ? 6.589 10.943 13.140 1.00 78.12 303 THR A CA 1
ATOM 2318 C C . THR A 1 303 ? 5.552 9.874 12.784 1.00 78.12 303 THR A C 1
ATOM 2320 O O . THR A 1 303 ? 5.129 9.097 13.644 1.00 78.12 303 THR A O 1
ATOM 2323 N N . VAL A 1 304 ? 5.147 9.810 11.511 1.00 81.56 304 VAL A N 1
ATOM 2324 C CA . VAL A 1 304 ? 4.258 8.758 10.997 1.00 81.56 304 VAL A CA 1
ATOM 2325 C C . VAL A 1 304 ? 4.966 7.414 11.125 1.00 81.56 304 VAL A C 1
ATOM 2327 O O . VAL A 1 304 ? 5.986 7.173 10.481 1.00 81.56 304 VAL A O 1
ATOM 2330 N N . ARG A 1 305 ? 4.420 6.536 11.965 1.00 78.81 305 ARG A N 1
ATOM 2331 C CA . ARG A 1 305 ? 4.963 5.196 12.205 1.00 78.81 305 ARG A CA 1
ATOM 2332 C C . ARG A 1 305 ? 4.304 4.151 11.308 1.00 78.81 305 ARG A C 1
ATOM 2334 O O . ARG A 1 305 ? 4.949 3.194 10.913 1.00 78.81 305 ARG A O 1
ATOM 2341 N N . LEU A 1 306 ? 3.026 4.325 10.983 1.00 82.81 306 LEU A N 1
ATOM 2342 C CA . LEU A 1 306 ? 2.257 3.388 10.165 1.00 82.81 306 LEU A CA 1
ATOM 2343 C C . LEU A 1 306 ? 1.304 4.178 9.268 1.00 82.81 306 LEU A C 1
ATOM 2345 O O . LEU A 1 306 ? 0.585 5.044 9.753 1.00 82.81 306 LEU A O 1
ATOM 2349 N N . ALA A 1 307 ? 1.282 3.882 7.969 1.00 85.94 307 ALA A N 1
ATOM 2350 C CA . ALA A 1 307 ? 0.385 4.534 7.017 1.00 85.94 307 ALA A CA 1
ATOM 2351 C C . ALA A 1 307 ? -0.216 3.532 6.029 1.00 85.94 307 ALA A C 1
ATOM 2353 O O . ALA A 1 307 ? 0.503 2.720 5.440 1.00 85.94 307 ALA A O 1
ATOM 2354 N N . VAL A 1 308 ? -1.528 3.605 5.827 1.00 87.31 308 VAL A N 1
ATOM 2355 C CA . VAL A 1 308 ? -2.288 2.674 4.989 1.00 87.31 308 VAL A CA 1
ATOM 2356 C C . VAL A 1 308 ? -3.131 3.433 3.982 1.00 87.31 308 VAL A C 1
ATOM 2358 O O . VAL A 1 308 ? -3.780 4.426 4.307 1.00 87.31 308 VAL A O 1
ATOM 2361 N N . ASP A 1 309 ? -3.132 2.933 2.752 1.00 87.88 309 ASP A N 1
ATOM 2362 C CA . ASP A 1 309 ? -3.946 3.433 1.657 1.00 87.88 309 ASP A CA 1
ATOM 2363 C C . ASP A 1 309 ? -5.210 2.578 1.501 1.00 87.88 309 ASP A C 1
ATOM 2365 O O . ASP A 1 309 ? -5.122 1.429 1.052 1.00 87.88 309 ASP A O 1
ATOM 2369 N N . PRO A 1 310 ? -6.399 3.100 1.855 1.00 92.62 310 PRO A N 1
ATOM 2370 C CA . PRO A 1 310 ? -7.644 2.428 1.532 1.00 92.62 310 PRO A CA 1
ATOM 2371 C C . PRO A 1 310 ? -7.934 2.598 0.034 1.00 92.62 310 PRO A C 1
ATOM 2373 O O . PRO A 1 310 ? -8.082 3.714 -0.468 1.00 92.62 310 PRO A O 1
ATOM 2376 N N . LEU A 1 311 ? -7.996 1.480 -0.686 1.00 94.69 311 LEU A N 1
ATOM 2377 C CA . LEU A 1 311 ? -8.354 1.436 -2.100 1.00 94.69 311 LEU A CA 1
ATOM 2378 C C . LEU A 1 311 ? -9.824 1.062 -2.225 1.00 94.69 311 LEU A C 1
ATOM 2380 O O . LEU A 1 311 ? -10.250 0.044 -1.684 1.00 94.69 311 LEU A O 1
ATOM 2384 N N . PHE A 1 312 ? -10.577 1.846 -2.983 1.00 97.19 312 PHE A N 1
ATOM 2385 C CA . PHE A 1 312 ? -11.989 1.624 -3.253 1.00 97.19 312 PHE A CA 1
ATOM 2386 C C . PHE A 1 312 ? -12.211 1.261 -4.713 1.00 97.19 312 PHE A C 1
ATOM 2388 O O . PHE A 1 312 ? -11.480 1.702 -5.599 1.00 97.19 312 PHE A O 1
ATOM 2395 N N . ARG A 1 313 ? -13.257 0.483 -4.959 1.00 96.88 313 ARG A N 1
ATOM 2396 C CA . ARG A 1 313 ? -13.802 0.203 -6.287 1.00 96.88 313 ARG A CA 1
ATOM 2397 C C . ARG A 1 313 ? -15.276 0.572 -6.315 1.00 96.88 313 ARG A C 1
ATOM 2399 O O . ARG A 1 313 ? -15.909 0.672 -5.265 1.00 96.88 313 ARG A O 1
ATOM 2406 N N . LEU A 1 314 ? -15.827 0.730 -7.510 1.00 97.00 314 LEU A N 1
ATOM 2407 C CA . LEU A 1 314 ? -17.274 0.754 -7.679 1.00 97.00 314 LEU A CA 1
ATOM 2408 C C . LEU A 1 314 ? -17.790 -0.678 -7.835 1.00 97.00 314 LEU A C 1
ATOM 2410 O O . LEU A 1 314 ? -17.158 -1.509 -8.487 1.00 97.00 314 LEU A O 1
ATOM 2414 N N . ASN A 1 315 ? -18.942 -0.967 -7.245 1.00 94.88 315 ASN A N 1
ATOM 2415 C CA . ASN A 1 315 ? -19.673 -2.199 -7.518 1.00 94.88 315 ASN A CA 1
ATOM 2416 C C . ASN A 1 315 ? -20.606 -2.034 -8.730 1.00 94.88 315 ASN A C 1
ATOM 2418 O O . ASN A 1 315 ? -20.734 -0.949 -9.305 1.00 94.88 315 ASN A O 1
ATOM 2422 N N . ALA A 1 316 ? -21.310 -3.104 -9.108 1.00 92.75 316 ALA A N 1
ATOM 2423 C CA . ALA A 1 316 ? -22.265 -3.082 -10.223 1.00 92.75 316 ALA A CA 1
ATOM 2424 C C . ALA A 1 316 ? -23.410 -2.061 -10.036 1.00 92.75 316 ALA A C 1
ATOM 2426 O O . ALA A 1 316 ? -24.032 -1.643 -11.008 1.00 92.75 316 ALA A O 1
ATOM 2427 N N . ARG A 1 317 ? -23.674 -1.635 -8.793 1.00 94.94 317 ARG A N 1
ATOM 2428 C CA . ARG A 1 317 ? -24.673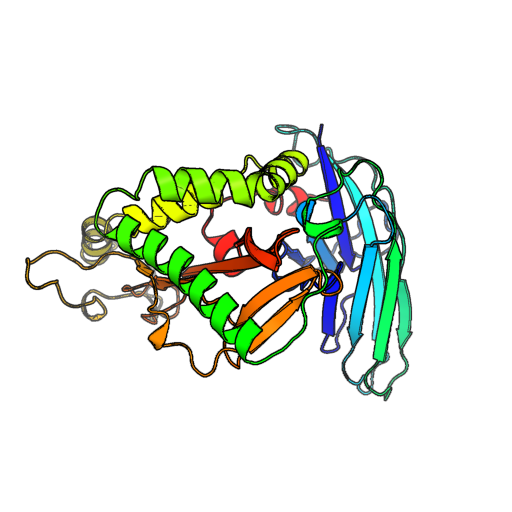 -0.619 -8.430 1.00 94.94 317 ARG A CA 1
ATOM 2429 C C . ARG A 1 317 ? -24.089 0.794 -8.335 1.00 94.94 317 ARG A C 1
ATOM 2431 O O . ARG A 1 317 ? -24.766 1.679 -7.824 1.00 94.94 317 ARG A O 1
ATOM 2438 N N . GLN A 1 318 ? -22.857 1.020 -8.804 1.00 94.50 318 GLN A N 1
ATOM 2439 C CA . GLN A 1 318 ? -22.177 2.324 -8.759 1.00 94.50 318 GLN A CA 1
ATOM 2440 C C . GLN A 1 318 ? -21.920 2.854 -7.335 1.00 94.50 318 GLN A C 1
ATOM 2442 O O . GLN A 1 318 ? -21.731 4.060 -7.148 1.00 94.50 318 GLN A O 1
ATOM 2447 N N . GLN A 1 319 ? -21.882 1.963 -6.340 1.00 95.25 319 GLN A N 1
ATOM 2448 C CA . GLN A 1 319 ? -21.570 2.284 -4.946 1.00 95.25 319 GLN A CA 1
ATOM 2449 C C . GLN A 1 319 ? -20.109 1.958 -4.632 1.00 95.25 319 GLN A C 1
ATOM 2451 O O . GLN A 1 319 ? -19.542 1.023 -5.198 1.00 95.25 319 GLN A O 1
ATOM 2456 N N . TRP A 1 320 ? -19.512 2.729 -3.723 1.00 97.12 320 TRP A N 1
ATOM 2457 C CA . TRP A 1 320 ? -18.149 2.496 -3.256 1.00 97.12 320 TRP A CA 1
ATOM 2458 C C . TRP A 1 320 ? -18.065 1.257 -2.371 1.00 97.12 320 TRP A C 1
ATOM 2460 O O . TRP A 1 320 ? -18.785 1.143 -1.382 1.00 97.12 320 TRP A O 1
ATOM 2470 N N . GLU A 1 321 ? -17.125 0.377 -2.691 1.00 96.06 321 GLU A N 1
ATOM 2471 C CA . GLU A 1 321 ? -16.743 -0.768 -1.872 1.00 96.06 321 GLU A CA 1
ATOM 2472 C C . GLU A 1 321 ? -15.242 -0.721 -1.600 1.00 96.06 321 GLU A C 1
ATOM 2474 O O . GLU A 1 321 ? -14.436 -0.452 -2.497 1.00 96.06 321 GLU A O 1
ATOM 2479 N N . LEU A 1 322 ? -14.859 -0.976 -0.349 1.00 96.19 322 LEU A N 1
ATOM 2480 C CA . LEU A 1 322 ? -13.457 -1.059 0.035 1.00 96.19 322 LEU A CA 1
ATOM 2481 C C . LEU A 1 322 ? -12.845 -2.314 -0.591 1.00 96.19 322 LEU A C 1
ATOM 2483 O O . LEU A 1 322 ? -13.188 -3.427 -0.219 1.00 96.19 322 LEU A O 1
ATOM 2487 N N . ALA A 1 323 ? -11.919 -2.132 -1.520 1.00 94.81 323 ALA A N 1
ATOM 2488 C CA . ALA A 1 323 ? -11.291 -3.219 -2.254 1.00 94.81 323 ALA A CA 1
ATOM 2489 C C . ALA A 1 323 ? -10.034 -3.740 -1.532 1.00 94.81 323 ALA A C 1
ATOM 2491 O O . ALA A 1 323 ? -9.758 -4.938 -1.521 1.00 94.81 323 ALA A O 1
ATOM 2492 N N . ALA A 1 324 ? -9.256 -2.845 -0.915 1.00 91.69 324 ALA A N 1
ATOM 2493 C CA . ALA A 1 324 ? -8.053 -3.213 -0.172 1.00 91.69 324 ALA A CA 1
ATOM 2494 C C . ALA A 1 324 ? -7.680 -2.170 0.888 1.00 91.69 324 ALA A C 1
ATOM 2496 O O . ALA A 1 324 ? -7.950 -0.982 0.732 1.00 91.69 324 ALA A O 1
ATOM 2497 N N . LEU A 1 325 ? -6.977 -2.621 1.927 1.00 87.88 325 LEU A N 1
ATOM 2498 C CA . LEU A 1 325 ? -6.213 -1.771 2.841 1.00 87.88 325 LEU A CA 1
ATOM 2499 C C . LEU A 1 325 ? -4.735 -2.016 2.559 1.00 87.88 325 LEU A C 1
ATOM 2501 O O . LEU A 1 325 ? -4.160 -2.994 3.038 1.00 87.88 325 LEU A O 1
ATOM 2505 N N . TYR A 1 326 ? -4.145 -1.171 1.721 1.00 84.00 326 TYR A N 1
ATOM 2506 C CA . TYR A 1 326 ? -2.800 -1.390 1.215 1.00 84.00 326 TYR A CA 1
ATOM 2507 C C . TYR A 1 326 ? -1.763 -0.755 2.160 1.00 84.00 326 TYR A C 1
ATOM 2509 O O . TYR A 1 326 ? -1.761 0.469 2.318 1.00 84.00 326 TYR A O 1
ATOM 2517 N N . PRO A 1 327 ? -0.881 -1.534 2.811 1.00 76.25 327 PRO A N 1
ATOM 2518 C CA . PRO A 1 327 ? 0.174 -0.974 3.649 1.00 76.25 327 PRO A CA 1
ATOM 2519 C C . PRO A 1 327 ? 1.195 -0.232 2.777 1.00 76.25 327 PRO A C 1
ATOM 2521 O O . PRO A 1 327 ? 1.661 -0.761 1.770 1.00 76.25 327 PRO A O 1
ATOM 2524 N N . THR A 1 328 ? 1.560 0.993 3.152 1.00 71.81 328 THR A N 1
ATOM 2525 C CA . THR A 1 328 ? 2.662 1.711 2.489 1.00 71.81 328 THR A CA 1
ATOM 2526 C C . THR A 1 328 ? 4.032 1.197 2.936 1.00 71.81 328 THR A C 1
ATOM 2528 O O . THR A 1 328 ? 4.135 0.416 3.879 1.00 71.81 328 THR A O 1
ATOM 2531 N N . SER A 1 329 ? 5.116 1.675 2.318 1.00 61.72 329 SER A N 1
ATOM 2532 C CA . SER A 1 329 ? 6.484 1.331 2.733 1.00 61.72 329 SER A CA 1
ATOM 2533 C C . SER A 1 329 ? 6.786 1.646 4.208 1.00 61.72 329 SER A C 1
ATOM 2535 O O . SER A 1 329 ? 7.553 0.928 4.845 1.00 61.72 329 SER A O 1
ATOM 2537 N N . LEU A 1 330 ? 6.156 2.675 4.786 1.00 58.88 330 LEU A N 1
ATOM 2538 C CA . LEU A 1 330 ? 6.257 2.963 6.222 1.00 58.88 330 LEU A CA 1
ATOM 2539 C C . LEU A 1 330 ? 5.518 1.912 7.063 1.00 58.88 330 LEU A C 1
ATOM 2541 O O . LEU A 1 330 ? 6.008 1.502 8.110 1.00 58.88 330 LEU A O 1
ATOM 2545 N N . ALA A 1 331 ? 4.378 1.411 6.579 1.00 54.19 331 ALA A N 1
ATOM 2546 C CA . ALA A 1 331 ? 3.654 0.322 7.228 1.00 54.19 331 ALA A CA 1
ATOM 2547 C C . ALA A 1 331 ? 4.419 -1.003 7.214 1.00 54.19 331 ALA A C 1
ATOM 2549 O O . ALA A 1 331 ? 4.376 -1.734 8.201 1.00 54.19 331 ALA A O 1
ATOM 2550 N N . SER A 1 332 ? 5.144 -1.302 6.130 1.00 54.53 332 SER A N 1
ATOM 2551 C CA . SER A 1 332 ? 5.916 -2.545 6.014 1.00 54.53 332 SER A CA 1
ATOM 2552 C C . SER A 1 332 ? 7.115 -2.632 6.958 1.00 54.53 332 SER A C 1
ATOM 2554 O O . SER A 1 332 ? 7.605 -3.728 7.182 1.00 54.53 332 SER A O 1
ATOM 2556 N N . ILE A 1 333 ? 7.590 -1.509 7.509 1.00 52.16 333 ILE A N 1
ATOM 2557 C CA . ILE A 1 333 ? 8.675 -1.498 8.508 1.00 52.16 333 ILE A CA 1
ATOM 2558 C C . ILE A 1 333 ? 8.152 -1.921 9.890 1.00 52.16 333 ILE A C 1
ATOM 2560 O O . ILE A 1 333 ? 8.880 -2.501 10.688 1.00 52.16 333 ILE A O 1
ATOM 2564 N N . VAL A 1 334 ? 6.889 -1.610 10.182 1.00 48.91 334 VAL A N 1
ATOM 2565 C CA . VAL A 1 334 ? 6.295 -1.734 11.520 1.00 48.91 334 VAL A CA 1
ATOM 2566 C C . VAL A 1 334 ? 5.441 -2.984 11.674 1.00 48.91 334 VAL A C 1
ATOM 2568 O O . VAL A 1 334 ? 5.402 -3.607 12.733 1.00 48.91 334 VAL A O 1
ATOM 2571 N N . MET A 1 335 ? 4.752 -3.376 10.610 1.00 49.47 335 MET A N 1
ATOM 2572 C CA . MET A 1 335 ? 4.237 -4.727 10.503 1.00 49.47 335 MET A CA 1
ATOM 2573 C C . MET A 1 335 ? 5.474 -5.588 10.291 1.00 49.47 335 MET A C 1
ATOM 2575 O O . MET A 1 335 ? 6.063 -5.504 9.223 1.00 49.47 335 MET A O 1
ATOM 2579 N N . THR A 1 336 ? 5.903 -6.317 11.322 1.00 49.84 336 THR A N 1
ATOM 2580 C CA . THR A 1 336 ? 7.158 -7.092 11.455 1.00 49.84 336 THR A CA 1
ATOM 2581 C C . THR A 1 336 ? 7.351 -8.209 10.413 1.00 49.84 336 THR A C 1
ATOM 2583 O O . THR A 1 336 ? 7.981 -9.231 10.679 1.00 49.84 336 THR A O 1
ATOM 2586 N N . ASP A 1 337 ? 6.772 -8.061 9.229 1.00 50.75 337 ASP A N 1
ATOM 2587 C CA . ASP A 1 337 ? 6.900 -8.943 8.093 1.00 50.75 337 ASP A CA 1
ATOM 2588 C C . ASP A 1 337 ? 8.231 -8.651 7.401 1.00 50.75 337 ASP A C 1
ATOM 2590 O O . ASP A 1 337 ? 8.319 -8.093 6.309 1.00 50.75 337 ASP A O 1
ATOM 2594 N N . ASP A 1 338 ? 9.274 -9.171 8.034 1.00 52.16 338 ASP A N 1
ATOM 2595 C CA . ASP A 1 338 ? 10.590 -9.486 7.479 1.00 52.16 338 ASP A CA 1
ATOM 2596 C C . ASP A 1 338 ? 10.542 -10.245 6.134 1.00 52.16 338 ASP A C 1
ATOM 2598 O O . ASP A 1 338 ? 11.538 -10.418 5.428 1.00 52.16 338 ASP A O 1
ATOM 2602 N N . TRP A 1 339 ? 9.364 -10.733 5.771 1.00 49.47 339 TRP A N 1
ATOM 2603 C CA . TRP A 1 339 ? 9.054 -11.444 4.555 1.00 49.47 339 TRP A CA 1
ATOM 2604 C C . TRP A 1 339 ? 8.603 -10.492 3.441 1.00 49.47 339 TRP A C 1
ATOM 2606 O O . TRP A 1 339 ? 7.678 -9.724 3.668 1.00 49.47 339 TRP A O 1
ATOM 2616 N N . PRO A 1 340 ? 9.101 -10.565 2.193 1.00 50.94 340 PRO A N 1
ATOM 2617 C CA . PRO A 1 340 ? 10.189 -11.404 1.700 1.00 50.94 340 PRO A CA 1
ATOM 2618 C C . PRO A 1 340 ? 11.556 -10.698 1.737 1.00 50.94 340 PRO A C 1
ATOM 2620 O O . PRO A 1 340 ? 12.510 -11.240 1.194 1.00 50.94 340 PRO A O 1
ATOM 2623 N N . HIS A 1 341 ? 11.681 -9.519 2.358 1.00 54.97 341 HIS A N 1
ATOM 2624 C CA . HIS A 1 341 ? 12.940 -8.761 2.418 1.00 54.97 341 HIS A CA 1
ATOM 2625 C C . HIS A 1 341 ? 14.117 -9.633 2.887 1.00 54.97 341 HIS A C 1
ATOM 2627 O O . HIS A 1 341 ? 15.072 -9.822 2.145 1.00 54.97 341 HIS A O 1
ATOM 2633 N N . GLN A 1 342 ? 13.975 -10.327 4.019 1.00 57.03 342 GLN A N 1
ATOM 2634 C CA . GLN A 1 342 ? 15.010 -11.209 4.569 1.00 57.03 342 GLN A CA 1
ATOM 2635 C C . GLN A 1 342 ? 15.390 -12.409 3.689 1.00 57.03 342 GLN A C 1
ATOM 2637 O O . GLN A 1 342 ? 16.444 -13.021 3.903 1.00 57.03 342 GLN A O 1
ATOM 2642 N N . MET A 1 343 ? 14.500 -12.828 2.788 1.00 55.03 343 MET A N 1
ATOM 2643 C CA . MET A 1 343 ? 14.783 -13.875 1.805 1.00 55.03 343 MET A CA 1
ATOM 2644 C C . MET A 1 343 ? 15.559 -13.325 0.635 1.00 55.03 343 MET A C 1
ATOM 2646 O O . MET A 1 343 ? 16.489 -13.955 0.146 1.00 55.03 343 MET A O 1
ATOM 2650 N N . LEU A 1 344 ? 15.112 -12.175 0.152 1.00 55.75 344 LEU A N 1
ATOM 2651 C CA . LEU A 1 344 ? 15.632 -11.601 -1.059 1.00 55.75 344 LEU A CA 1
ATOM 2652 C C . LEU A 1 344 ? 16.992 -10.939 -0.797 1.00 55.75 344 LEU A C 1
ATOM 2654 O O . LEU A 1 344 ? 17.832 -10.946 -1.689 1.00 55.75 344 LEU A O 1
ATOM 2658 N N . ASP A 1 345 ? 17.266 -10.504 0.441 1.00 55.31 345 ASP A N 1
ATOM 2659 C CA . ASP A 1 345 ? 18.602 -10.126 0.943 1.00 55.31 345 ASP A CA 1
ATOM 2660 C C . ASP A 1 345 ? 19.647 -11.245 0.771 1.00 55.31 345 ASP A C 1
ATOM 2662 O O . ASP A 1 345 ? 20.844 -11.028 0.962 1.00 55.31 345 ASP A O 1
ATOM 2666 N N . LYS A 1 346 ? 19.195 -12.467 0.463 1.00 52.34 346 LYS A N 1
ATOM 2667 C CA . LYS A 1 346 ? 20.023 -13.661 0.285 1.00 52.34 346 LYS A CA 1
ATOM 2668 C C . LYS A 1 346 ? 19.902 -14.297 -1.091 1.00 52.34 346 LYS A C 1
ATOM 2670 O O . LYS A 1 346 ? 20.502 -15.352 -1.313 1.00 52.34 346 LYS A O 1
ATOM 2675 N N . LEU A 1 347 ? 19.174 -13.669 -2.021 1.00 51.41 347 LEU A N 1
ATOM 2676 C CA . LEU A 1 347 ? 19.460 -13.925 -3.428 1.00 51.41 347 LEU A CA 1
ATOM 2677 C C . LEU A 1 347 ? 20.952 -13.628 -3.633 1.00 51.41 347 LEU A C 1
ATOM 2679 O O . LEU A 1 347 ? 21.434 -12.653 -3.054 1.00 51.41 347 LEU A O 1
ATOM 2683 N N . PRO A 1 348 ? 21.695 -14.489 -4.356 1.00 45.16 348 PRO A N 1
ATOM 2684 C CA . PRO A 1 348 ? 23.111 -14.257 -4.588 1.00 45.16 348 PRO A CA 1
ATOM 2685 C C . PRO A 1 348 ? 23.250 -12.843 -5.129 1.00 45.16 348 PRO A C 1
ATOM 2687 O O . PRO A 1 348 ? 22.611 -12.523 -6.137 1.00 45.16 348 PRO A O 1
ATOM 2690 N N . TYR A 1 349 ? 23.991 -12.027 -4.371 1.00 42.22 349 TYR A N 1
ATOM 2691 C CA . TYR A 1 349 ? 24.344 -10.676 -4.758 1.00 42.22 349 TYR A CA 1
ATOM 2692 C C . TYR A 1 349 ? 24.840 -10.747 -6.172 1.00 42.22 349 TYR A C 1
ATOM 2694 O O . TYR A 1 349 ? 25.874 -11.426 -6.380 1.00 42.22 349 TYR A O 1
#

Solvent-accessible surface area (backbone atoms only — not comparable to full-atom values): 19182 Å² total; per-residue (Å²): 118,32,64,36,44,32,37,37,25,39,44,72,67,88,53,62,67,49,49,23,40,33,62,45,54,50,73,46,32,65,64,49,72,53,69,98,80,26,47,30,86,86,67,85,44,47,50,31,32,38,32,43,51,57,55,66,66,51,39,33,57,79,31,38,40,37,38,42,37,44,57,32,53,90,58,59,47,53,44,38,39,33,40,26,37,35,49,43,51,92,90,55,66,64,74,75,70,52,79,71,45,76,46,42,75,46,72,51,80,42,58,48,66,34,68,61,46,80,48,78,40,72,33,51,39,78,88,52,66,86,50,77,53,78,77,23,49,74,63,72,95,42,73,71,50,48,54,54,48,49,53,54,52,48,54,54,50,50,49,44,54,47,12,45,77,52,75,52,59,65,69,59,53,52,50,54,49,62,47,21,42,60,41,34,53,24,32,42,50,60,69,34,80,61,46,64,65,59,50,51,49,48,27,30,40,64,24,40,58,77,88,60,71,56,49,68,54,51,52,52,59,63,70,46,82,69,86,84,64,84,84,57,94,50,63,66,54,80,88,65,54,64,73,59,42,98,86,71,42,70,56,55,48,31,44,78,54,62,70,84,76,50,61,71,73,40,78,47,68,21,54,87,29,13,30,35,33,64,19,33,89,83,67,45,55,64,47,32,30,21,24,52,40,40,83,48,84,73,36,52,60,64,43,72,51,33,33,31,39,59,32,28,23,35,43,98,83,74,43,84,40,54,42,33,76,42,54,28,52,54,20,51,70,45,48,81,56,55,68,63,58,70,44,58,77,39,49,65,65

Radius of gyration: 21.99 Å; Cα contacts (8 Å, |Δi|>4): 691; chains: 1; bounding box: 54×44×60 Å

Secondary structure (DSSP, 8-state):
-EEEEEEEE-S---S-EEEEETTEEGGGS-EEEPPTT---TTTSS---EEEE--GGG--SS-EEEEEEE----SS-EEEEEEEEEEEE-TTS-TT--EEEEE---EEEEE-TTPPPEEEEEEE--TTPPPPTTTSSPP----HHHHHHHHHHHHHHHHHHHHHHTSSPPHHHHHHHHHHTHHHHHHHHHTT----HHHHHHHHHHHTS-TTPPPHHHHHHHHHS--TT----TT---GGGSPPPPTTSPPPPSEEEPPGGGS-S-EEEEEGGGTEEEEE-TT---SEEEEESS--STT--TT-EEEEEEEEEEE-TTS-EEEEEEEE-HHHHHHS---TTHHHHTTS--

Nearest PDB structures (foldseek):
  5kov-assembly4_S  TM=1.892E-01  e=5.963E-01  Human astrovirus 2
  5ewo-assembly1_A-2  TM=1.937E-01  e=1.062E+00  Human astrovirus 1
  9cbn-assembly1_C  TM=2.663E-01  e=4.006E+00  Human astrovirus 1
  9cbn-assembly1_D  TM=1.929E-01  e=1.685E+00  Human astrovirus 1

Sequence (349 aa):
MHEIPLLLVVERLTVSNQLSVNGLPLRWFAAVEAGMGGQASVLGRPLARYAVLHPYALRPRGNLLRLDLGAVGDVPAQVDLRPAMMRFTPGQPRGTVYPLTELGRLSRSVGAGSAAQRLELAFDCPGLPAWDWVDAPLIDDTPARRESLQAAVQAVWEGLYRAGSGTPPTDWVASVRASTADFQRASALGGRPAWALDRLLEVATRLQLPGDESPEQFVRSLERPSGGRDSRDDAPTVADLPARLPNGQWPPRVQLRYLSVFGPLTMQTMAQGRLARLTDAHGQSLIQFQSNYPDGPRGRPETVRLAVDPLFRLNARQQWELAALYPTSLASIVMTDDWPHQMLDKLPY

Foldseek 3Di:
DFKWKKKWWQDDFPFDKWKDKQFHTQQLFDKDADDPDFDQPVVNGHTGMMTTDQLLSADQFWMKIKMWTAFAAQDKGWTKMWIWIWDDDPPPDLQPTDDTHTFDIDTDIGHHRDHIDMDMDTGGDHPRDDAPLLPFDFQDDDPVSQVQQVVVVVVVLVQLQVLQVANRDPVVLVQQCVLQVRSQVSCVSNVHRPCPSVQSSVCSNQVDFVPDDWPVVVLVVQVDPPPDDDDPVQDDHNVLADDADPVRHGDRQKDWDDLVVADDKDWDAGSNRFKIWIDGPVRFASGFIFGNFLPDSNGDGRHTQWGWTFIWGADPVRHTTGHHTRTGPSNCVRNPCCPPVVSVSNSGD